Protein AF-A0A3B9HWX3-F1 (afdb_monomer_lite)

pLDDT: mean 77.75, std 14.24, range [39.31, 96.5]

Radius of gyration: 27.13 Å; chains: 1; bounding box: 55×102×53 Å

Structure (mmCIF, N/CA/C/O backbone):
data_AF-A0A3B9HWX3-F1
#
_entry.id   AF-A0A3B9HWX3-F1
#
loop_
_atom_site.group_PDB
_atom_site.id
_atom_site.type_symbol
_atom_site.label_atom_id
_atom_site.label_alt_id
_atom_site.label_comp_id
_atom_site.label_asym_id
_atom_site.label_entity_id
_atom_site.label_seq_id
_atom_site.pdbx_PDB_ins_code
_atom_site.Cartn_x
_atom_site.Cartn_y
_atom_site.Cartn_z
_atom_site.occupancy
_atom_site.B_iso_or_equiv
_atom_site.auth_seq_id
_atom_site.auth_comp_id
_atom_site.auth_asym_id
_atom_site.auth_atom_id
_atom_site.pdbx_PDB_model_num
ATOM 1 N N . MET A 1 1 ? -27.100 82.600 -22.794 1.00 39.31 1 MET A N 1
ATOM 2 C CA . MET A 1 1 ? -26.815 81.614 -21.729 1.00 39.31 1 MET A CA 1
ATOM 3 C C . MET A 1 1 ? -26.068 80.439 -22.344 1.00 39.31 1 MET A C 1
ATOM 5 O O . MET A 1 1 ? -26.711 79.554 -22.872 1.00 39.31 1 MET A O 1
ATOM 9 N N . ASN A 1 2 ? -24.733 80.447 -22.318 1.00 40.66 2 ASN A N 1
ATOM 10 C CA . ASN A 1 2 ? -23.917 79.296 -22.721 1.00 40.66 2 ASN A CA 1
ATOM 11 C C . ASN A 1 2 ? -22.980 78.959 -21.559 1.00 40.66 2 ASN A C 1
ATOM 13 O O . ASN A 1 2 ? -21.895 79.524 -21.438 1.00 40.66 2 ASN A O 1
ATOM 17 N N . GLN A 1 3 ? -23.426 78.079 -20.660 1.00 45.66 3 GLN A N 1
ATOM 18 C CA . GLN A 1 3 ? -22.545 77.482 -19.661 1.00 45.66 3 GLN A CA 1
ATOM 19 C C . GLN A 1 3 ? -21.708 76.405 -20.353 1.00 45.66 3 GLN A C 1
ATOM 21 O O . GLN A 1 3 ? -22.098 75.243 -20.421 1.00 45.66 3 GLN A O 1
ATOM 26 N N . ASN A 1 4 ? -20.539 76.792 -20.861 1.00 50.50 4 ASN A N 1
ATOM 27 C CA . ASN A 1 4 ? -19.488 75.837 -21.190 1.00 50.50 4 ASN A CA 1
ATOM 28 C C . ASN A 1 4 ? -18.999 75.204 -19.880 1.00 50.50 4 ASN A C 1
ATOM 30 O O . ASN A 1 4 ? -18.075 75.712 -19.243 1.00 50.50 4 ASN A O 1
ATOM 34 N N . ARG A 1 5 ? -19.636 74.105 -19.455 1.00 54.84 5 ARG A N 1
ATOM 35 C CA . ARG A 1 5 ? -19.115 73.225 -18.403 1.00 54.84 5 ARG A CA 1
ATOM 36 C C . ARG A 1 5 ? -17.839 72.576 -18.930 1.00 54.84 5 ARG A C 1
ATOM 38 O O . ARG A 1 5 ? -17.864 71.510 -19.534 1.00 54.84 5 ARG A O 1
ATOM 45 N N . ARG A 1 6 ? -16.712 73.258 -18.741 1.00 60.75 6 ARG A N 1
ATOM 46 C CA . ARG A 1 6 ? -15.391 72.668 -18.938 1.00 60.75 6 ARG A CA 1
ATOM 47 C C . ARG A 1 6 ? -15.191 71.654 -17.818 1.00 60.75 6 ARG A C 1
ATOM 49 O O . ARG A 1 6 ? -15.061 72.038 -16.658 1.00 60.75 6 ARG A O 1
ATOM 56 N N . PHE A 1 7 ? -15.223 70.370 -18.158 1.00 58.84 7 PHE A N 1
ATOM 57 C CA . PHE A 1 7 ? -14.801 69.314 -17.246 1.00 58.84 7 PHE A CA 1
ATOM 58 C C . PHE A 1 7 ? -13.360 69.601 -16.819 1.00 58.84 7 PHE A C 1
ATOM 60 O O . PHE A 1 7 ? -12.501 69.870 -17.660 1.00 58.84 7 PHE A O 1
ATOM 67 N N . SER A 1 8 ? -13.099 69.606 -15.511 1.00 71.69 8 SER A N 1
ATOM 68 C CA . SER A 1 8 ? -11.733 69.767 -15.018 1.00 71.69 8 SER A CA 1
ATOM 69 C C . SER A 1 8 ? -10.909 68.565 -15.482 1.00 71.69 8 SER A C 1
ATOM 71 O O . SER A 1 8 ? -11.419 67.441 -15.512 1.00 71.69 8 SER A O 1
ATOM 73 N N . ALA A 1 9 ? -9.637 68.776 -15.824 1.00 69.00 9 ALA A N 1
ATOM 74 C CA . ALA A 1 9 ? -8.737 67.694 -16.232 1.00 69.00 9 ALA A CA 1
ATOM 75 C C . ALA A 1 9 ? -8.722 66.536 -15.212 1.00 69.00 9 ALA A C 1
ATOM 77 O O . ALA A 1 9 ? -8.637 65.372 -15.591 1.00 69.00 9 ALA A O 1
ATOM 78 N N . LEU A 1 10 ? -8.922 66.858 -13.928 1.00 72.94 10 LEU A N 1
ATOM 79 C CA . LEU A 1 10 ? -9.056 65.897 -12.837 1.00 72.94 10 LEU A CA 1
ATOM 80 C C . LEU A 1 10 ? -10.292 64.989 -12.980 1.00 72.94 10 LEU A C 1
ATOM 82 O O . LEU A 1 10 ? -10.197 63.789 -12.758 1.00 72.94 10 LEU A O 1
ATOM 86 N N . SER A 1 11 ? -11.445 65.542 -13.374 1.00 71.69 11 SER A N 1
ATOM 87 C CA . SER A 1 11 ? -12.688 64.773 -13.566 1.00 71.69 11 SER A CA 1
ATOM 88 C C . SER A 1 11 ? -12.628 63.843 -14.780 1.00 71.69 11 SER A C 1
ATOM 90 O O . SER A 1 11 ? -13.143 62.725 -14.734 1.00 71.69 11 SER A O 1
ATOM 92 N N . VAL A 1 12 ? -11.937 64.271 -15.840 1.00 73.69 12 VAL A N 1
ATOM 93 C CA . VAL A 1 12 ? -11.676 63.439 -17.020 1.00 73.69 12 VAL A CA 1
ATOM 94 C C . VAL A 1 12 ? -10.724 62.305 -16.646 1.00 73.69 12 VAL A C 1
ATOM 96 O O . VAL A 1 12 ? -11.028 61.148 -16.916 1.00 73.69 12 VAL A O 1
ATOM 99 N N . PHE A 1 13 ? -9.630 62.608 -15.941 1.00 76.00 13 PHE A N 1
ATOM 100 C CA . PHE A 1 13 ? -8.680 61.597 -15.475 1.00 76.00 13 PHE A CA 1
ATOM 101 C C . PHE A 1 13 ? -9.331 60.582 -14.523 1.00 76.00 13 PHE A C 1
ATOM 103 O O . PHE A 1 13 ? -9.177 59.380 -14.709 1.00 76.00 13 PHE A O 1
ATOM 110 N N . ALA A 1 14 ? -10.130 61.045 -13.557 1.00 73.62 14 ALA A N 1
ATOM 111 C CA . ALA A 1 14 ? -10.849 60.173 -12.630 1.00 73.62 14 ALA A CA 1
ATOM 112 C C . ALA A 1 14 ? -11.843 59.246 -13.348 1.00 73.62 14 ALA A C 1
ATOM 114 O O . ALA A 1 14 ? -11.923 58.067 -13.015 1.00 73.62 14 ALA A O 1
ATOM 115 N N . SER A 1 15 ? -12.554 59.749 -14.364 1.00 75.94 15 SER A N 1
ATOM 116 C CA . SER A 1 15 ? -13.485 58.940 -15.165 1.00 75.94 15 SER A CA 1
ATOM 117 C C . SER A 1 15 ? -12.754 57.876 -15.988 1.00 75.94 15 SER A C 1
ATOM 119 O O . SER A 1 15 ? -13.208 56.738 -16.063 1.00 75.94 15 SER A O 1
ATOM 121 N N . TRP A 1 16 ? -11.591 58.218 -16.552 1.00 76.62 16 TRP A N 1
ATOM 122 C CA . TRP A 1 16 ? -10.730 57.270 -17.264 1.00 76.62 16 TRP A CA 1
ATOM 123 C C . TRP A 1 16 ? -10.178 56.178 -16.348 1.00 76.62 16 TRP A C 1
ATOM 125 O O . TRP A 1 16 ? -10.214 55.005 -16.711 1.00 76.62 16 TRP A O 1
ATOM 135 N N . VAL A 1 17 ? -9.725 56.538 -15.145 1.00 75.25 17 VAL A N 1
ATOM 136 C CA . VAL A 1 17 ? -9.266 55.562 -14.147 1.00 75.25 17 VAL A CA 1
ATOM 137 C C . VAL A 1 17 ? -10.415 54.639 -13.737 1.00 75.25 17 VAL A C 1
ATOM 139 O O . VAL A 1 17 ? -10.244 53.424 -13.754 1.00 75.25 17 VAL A O 1
ATOM 142 N N . PHE A 1 18 ? -11.604 55.181 -13.453 1.00 77.00 18 PHE A N 1
ATOM 143 C CA . PHE A 1 18 ? -12.772 54.373 -13.084 1.00 77.00 18 PHE A CA 1
ATOM 144 C C . PHE A 1 18 ? -13.209 53.402 -14.186 1.00 77.00 18 PHE A C 1
ATOM 146 O O . PHE A 1 18 ? -13.571 52.266 -13.888 1.00 77.00 18 PHE A O 1
ATOM 153 N N . LEU A 1 19 ? -13.138 53.820 -15.451 1.00 77.88 19 LEU A N 1
ATOM 154 C CA . LEU A 1 19 ? -13.436 52.961 -16.599 1.00 77.88 19 LEU A CA 1
ATOM 155 C C . LEU A 1 19 ? -12.365 51.891 -16.841 1.00 77.88 19 LEU A C 1
ATOM 157 O O . LEU A 1 19 ? -12.681 50.839 -17.390 1.00 77.88 19 LEU A O 1
ATOM 161 N N . ALA A 1 20 ? -11.119 52.125 -16.423 1.00 73.88 20 ALA A N 1
ATOM 162 C CA . ALA A 1 20 ? -10.027 51.170 -16.586 1.00 73.88 20 ALA A CA 1
ATOM 163 C C . ALA A 1 20 ? -9.999 50.081 -15.495 1.00 73.88 20 ALA A C 1
ATOM 165 O O . ALA A 1 20 ? -9.495 48.988 -15.748 1.00 73.88 20 ALA A O 1
ATOM 166 N N . ILE A 1 21 ? -10.560 50.331 -14.303 1.00 73.69 21 ILE A N 1
ATOM 167 C CA . ILE A 1 21 ? -10.574 49.366 -13.183 1.00 73.69 21 ILE A CA 1
ATOM 168 C C . ILE A 1 21 ? -11.177 47.998 -13.576 1.00 73.69 21 ILE A C 1
ATOM 170 O O . ILE A 1 21 ? -10.524 46.988 -13.313 1.00 73.69 21 ILE A O 1
ATOM 174 N N . PRO A 1 22 ? -12.349 47.906 -14.242 1.00 73.19 22 PRO A N 1
ATOM 175 C CA . PRO A 1 22 ? -12.901 46.620 -14.678 1.00 73.19 22 PRO A CA 1
ATOM 176 C C . PRO A 1 22 ? -11.979 45.865 -15.643 1.00 73.19 22 PRO A C 1
ATOM 178 O O . PRO A 1 22 ? -11.857 44.647 -15.547 1.00 73.19 22 PRO A O 1
ATOM 181 N N . PHE A 1 23 ? -11.286 46.579 -16.537 1.00 71.81 23 PHE A N 1
ATOM 182 C CA . PHE A 1 23 ? -10.328 45.975 -17.467 1.00 71.81 23 PHE A CA 1
ATOM 183 C C . PHE A 1 23 ? -9.106 45.413 -16.739 1.00 71.81 23 PHE A C 1
ATOM 185 O O . PHE A 1 23 ? -8.682 44.298 -17.035 1.00 71.81 23 PHE A O 1
ATOM 192 N N . PHE A 1 24 ? -8.570 46.138 -15.752 1.00 69.75 24 PHE A N 1
ATOM 193 C CA . PHE A 1 24 ? -7.479 45.626 -14.923 1.00 69.75 24 PHE A CA 1
ATOM 194 C C . PHE A 1 24 ? -7.903 44.395 -14.116 1.00 69.75 24 PHE A C 1
ATOM 196 O O . PHE A 1 24 ? -7.141 43.435 -14.051 1.00 69.75 24 PHE A O 1
ATOM 203 N N . LEU A 1 25 ? -9.120 44.372 -13.563 1.00 70.75 25 LEU A N 1
ATOM 204 C CA . LEU A 1 25 ? -9.630 43.214 -12.819 1.00 70.75 25 LEU A CA 1
ATOM 205 C C . LEU A 1 25 ? -9.770 41.964 -13.701 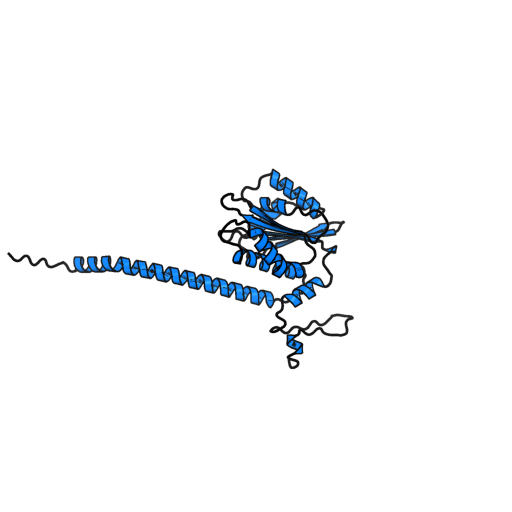1.00 70.75 25 LEU A C 1
ATOM 207 O O . LEU A 1 25 ? -9.359 40.886 -13.281 1.00 70.75 25 LEU A O 1
ATOM 211 N N . VAL A 1 26 ? -10.274 42.100 -14.932 1.00 71.56 26 VAL A N 1
ATOM 212 C CA . VAL A 1 26 ? -10.364 40.979 -15.888 1.00 71.56 26 VAL A CA 1
ATOM 213 C C . VAL A 1 26 ? -8.978 40.475 -16.294 1.00 71.56 26 VAL A C 1
ATOM 215 O O . VAL A 1 26 ? -8.766 39.269 -16.385 1.00 71.56 26 VAL A O 1
ATOM 218 N N . LEU A 1 27 ? -8.014 41.379 -16.500 1.00 67.69 27 LEU A N 1
ATOM 219 C CA . LEU A 1 27 ? -6.633 40.999 -16.811 1.00 67.69 27 LEU A CA 1
ATOM 220 C C . LEU A 1 27 ? -5.962 40.250 -15.650 1.00 67.69 27 LEU A C 1
ATOM 222 O O . LEU A 1 27 ? -5.260 39.274 -15.905 1.00 67.69 27 LEU A O 1
ATOM 226 N N . PHE A 1 28 ? -6.212 40.662 -14.402 1.00 64.12 28 PHE A N 1
ATOM 227 C CA . PHE A 1 28 ? -5.743 39.951 -13.208 1.00 64.12 28 PHE A CA 1
ATOM 228 C C . PHE A 1 28 ? -6.383 38.565 -13.063 1.00 64.12 28 PHE A C 1
ATOM 230 O O . PHE A 1 28 ? -5.702 37.602 -12.713 1.00 64.12 28 PHE A O 1
ATOM 237 N N . ASP A 1 29 ? -7.679 38.437 -13.351 1.00 65.44 29 ASP A N 1
ATOM 238 C CA . ASP A 1 29 ? -8.370 37.149 -13.276 1.00 65.44 29 ASP A CA 1
ATOM 239 C C . ASP A 1 29 ? -7.838 36.177 -14.344 1.00 65.44 29 ASP A C 1
ATOM 241 O O . ASP A 1 29 ? -7.476 35.040 -14.037 1.00 65.44 29 ASP A O 1
ATOM 245 N N . TRP A 1 30 ? -7.643 36.658 -15.576 1.00 63.94 30 TRP A N 1
ATOM 246 C CA . TRP A 1 30 ? -7.023 35.890 -16.660 1.00 63.94 30 TRP A CA 1
ATOM 247 C C . TRP A 1 30 ? -5.573 35.500 -16.384 1.00 63.94 30 TRP A C 1
ATOM 249 O O . TRP A 1 30 ? -5.197 34.356 -16.651 1.00 63.94 30 TRP A O 1
ATOM 259 N N . SER A 1 31 ? -4.752 36.407 -15.846 1.00 63.88 31 SER A N 1
ATOM 260 C CA . SER A 1 31 ? -3.376 36.065 -15.477 1.00 63.88 31 SER A CA 1
ATOM 261 C C . SER A 1 31 ? -3.362 35.006 -14.379 1.00 63.88 31 SER A C 1
ATOM 263 O O . SER A 1 31 ? -2.638 34.024 -14.504 1.00 63.88 31 SER A O 1
ATOM 265 N N . SER A 1 32 ? -4.229 35.136 -13.369 1.00 60.59 32 SER A N 1
ATOM 266 C CA . SER A 1 32 ? -4.326 34.166 -12.275 1.00 60.59 32 SER A CA 1
ATOM 267 C C . SER A 1 32 ? -4.828 32.796 -12.743 1.00 60.59 32 SER A C 1
ATOM 269 O O . SER A 1 32 ? -4.320 31.761 -12.310 1.00 60.59 32 SER A O 1
ATOM 271 N N . SER A 1 33 ? -5.790 32.760 -13.670 1.00 60.31 33 SER A N 1
ATOM 272 C CA . SER A 1 33 ? -6.304 31.509 -14.227 1.00 60.31 33 SER A CA 1
ATOM 273 C C . SER A 1 33 ? -5.246 30.802 -15.069 1.00 60.31 33 SER A C 1
ATOM 275 O O . SER A 1 33 ? -5.096 29.585 -14.977 1.00 60.31 33 SER A O 1
ATOM 277 N N . ARG A 1 34 ? -4.481 31.561 -15.859 1.00 58.22 34 ARG A N 1
ATOM 278 C CA . ARG A 1 34 ? -3.396 31.027 -16.682 1.00 58.22 34 ARG A CA 1
ATOM 279 C C . ARG A 1 34 ? -2.216 30.559 -15.829 1.00 58.22 34 ARG A C 1
ATOM 281 O O . ARG A 1 34 ? -1.642 29.515 -16.116 1.00 58.22 34 ARG A O 1
ATOM 288 N N . GLU A 1 35 ? -1.899 31.266 -14.746 1.00 62.03 35 GLU A N 1
ATOM 289 C CA . GLU A 1 35 ? -0.921 30.815 -13.749 1.00 62.03 35 GLU A CA 1
ATOM 290 C C . GLU A 1 35 ? -1.346 29.499 -13.088 1.00 62.03 35 GLU A C 1
ATOM 292 O O . GLU A 1 35 ? -0.515 28.608 -12.935 1.00 62.03 35 GLU A O 1
ATOM 297 N N . ARG A 1 36 ? -2.634 29.319 -12.759 1.00 62.25 36 ARG A N 1
ATOM 298 C CA . ARG A 1 36 ? -3.143 28.044 -12.218 1.00 62.25 36 ARG A CA 1
ATOM 299 C C . ARG A 1 36 ? -3.060 26.898 -13.224 1.00 62.25 36 ARG A C 1
ATOM 301 O O . ARG A 1 36 ? -2.758 25.777 -12.826 1.00 62.25 36 ARG A O 1
ATOM 308 N N . GLU A 1 37 ? -3.337 27.145 -14.502 1.00 63.66 37 GLU A N 1
ATOM 309 C CA . GLU A 1 37 ? -3.189 26.123 -15.547 1.00 63.66 37 GLU A CA 1
ATOM 310 C C . GLU A 1 37 ? -1.725 25.734 -15.760 1.00 63.66 37 GLU A C 1
ATOM 312 O O . GLU A 1 37 ? -1.412 24.546 -15.808 1.00 63.66 37 GLU A O 1
ATOM 317 N N . VAL A 1 38 ? -0.820 26.714 -15.815 1.00 59.25 38 VAL A N 1
ATOM 318 C CA . VAL A 1 38 ? 0.623 26.460 -15.914 1.00 59.25 38 VAL A CA 1
ATOM 319 C C . VAL A 1 38 ? 1.125 25.716 -14.677 1.00 59.25 38 VAL A C 1
ATOM 321 O O . VAL A 1 38 ? 1.854 24.744 -14.826 1.00 59.25 38 VAL A O 1
ATOM 324 N N . ALA A 1 39 ? 0.693 26.098 -13.473 1.00 58.94 39 ALA A N 1
ATOM 325 C CA . ALA A 1 39 ? 1.052 25.396 -12.243 1.00 58.94 39 ALA A CA 1
ATOM 326 C C . ALA A 1 39 ? 0.590 23.931 -12.257 1.00 58.94 39 ALA A C 1
ATOM 328 O O . ALA A 1 39 ? 1.372 23.053 -11.907 1.00 58.94 39 ALA A O 1
ATOM 329 N N . LYS A 1 40 ? -0.632 23.649 -12.733 1.00 64.75 40 LYS A N 1
ATOM 330 C CA . LYS A 1 40 ? -1.125 22.271 -12.903 1.00 64.75 40 LYS A CA 1
ATOM 331 C C . LYS A 1 40 ? -0.306 21.477 -13.916 1.00 64.75 40 LYS A C 1
ATOM 333 O O . LYS A 1 40 ? -0.011 20.313 -13.673 1.00 64.75 40 LYS A O 1
ATOM 338 N N . LEU A 1 41 ? 0.046 22.079 -15.053 1.00 58.09 41 LEU A N 1
ATOM 339 C CA . LEU A 1 41 ? 0.868 21.416 -16.071 1.00 58.09 41 LEU A CA 1
ATOM 340 C C . LEU A 1 41 ? 2.274 21.118 -15.543 1.00 58.09 41 LEU A C 1
ATOM 342 O O . LEU A 1 41 ? 2.760 20.008 -15.718 1.00 58.09 41 LEU A O 1
ATOM 346 N N . VAL A 1 42 ? 2.884 22.070 -14.833 1.00 58.94 42 VAL A N 1
ATOM 347 C CA . VAL A 1 42 ? 4.184 21.883 -14.175 1.00 58.94 42 VAL A CA 1
ATOM 348 C C . VAL A 1 42 ? 4.106 20.804 -13.096 1.00 58.94 42 VAL A C 1
ATOM 350 O O . VAL A 1 42 ? 5.013 19.989 -13.008 1.00 58.94 42 VAL A O 1
ATOM 353 N N . GLU A 1 43 ? 3.030 20.745 -12.310 1.00 62.03 43 GLU A N 1
ATOM 354 C CA . GLU A 1 43 ? 2.823 19.692 -11.307 1.00 62.03 43 GLU A CA 1
ATOM 355 C C . GLU A 1 43 ? 2.698 18.306 -11.957 1.00 62.03 43 GLU A C 1
ATOM 357 O O . GLU A 1 43 ? 3.319 17.352 -11.493 1.00 62.03 43 GLU A O 1
ATOM 362 N N . ILE A 1 44 ? 1.968 18.195 -13.073 1.00 61.09 44 ILE A N 1
ATOM 363 C CA . ILE A 1 44 ? 1.865 16.953 -13.854 1.00 61.09 44 ILE A CA 1
ATOM 364 C C . ILE A 1 44 ? 3.231 16.553 -14.424 1.00 61.09 44 ILE A C 1
ATOM 366 O O . ILE A 1 44 ? 3.617 15.387 -14.325 1.00 61.09 44 ILE A O 1
ATOM 370 N N . ASP A 1 45 ? 3.973 17.496 -15.002 1.00 48.19 45 ASP A N 1
ATOM 371 C CA . ASP A 1 4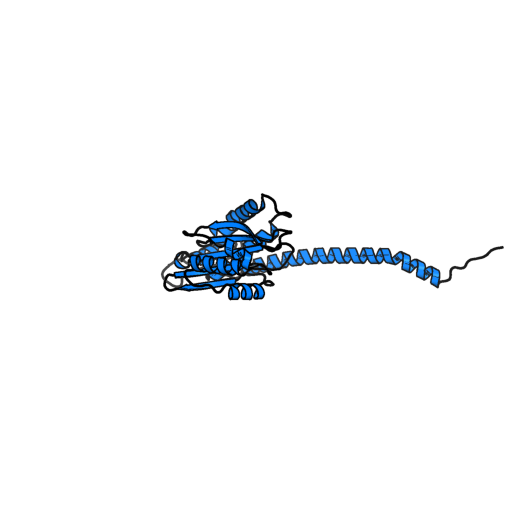5 ? 5.291 17.239 -15.584 1.00 48.19 45 ASP A CA 1
ATOM 372 C C . ASP A 1 45 ? 6.331 16.874 -14.522 1.00 48.19 45 ASP A C 1
ATOM 374 O O . ASP A 1 45 ? 7.104 15.938 -14.727 1.00 48.19 45 ASP A O 1
ATOM 378 N N . ASP A 1 46 ? 6.316 17.527 -13.361 1.00 52.78 46 ASP A N 1
ATOM 379 C CA . ASP A 1 46 ? 7.185 17.196 -12.230 1.00 52.78 46 ASP A CA 1
ATOM 380 C C . ASP A 1 46 ? 6.823 15.824 -11.645 1.00 52.78 46 ASP A C 1
ATOM 382 O O . ASP A 1 46 ? 7.691 14.998 -11.362 1.00 52.78 46 ASP A O 1
ATOM 386 N N . GLN A 1 47 ? 5.532 15.495 -11.572 1.00 55.84 47 GLN A N 1
ATOM 387 C CA . GLN A 1 47 ? 5.072 14.173 -11.156 1.00 55.84 47 GLN A CA 1
ATOM 388 C C . GLN A 1 47 ? 5.458 13.085 -12.171 1.00 55.84 47 GLN A C 1
ATOM 390 O O . GLN A 1 47 ? 5.839 11.977 -11.774 1.00 55.84 47 GLN A O 1
ATOM 395 N N . ASN A 1 48 ? 5.436 13.391 -13.469 1.00 51.16 48 ASN A N 1
ATOM 396 C CA . ASN A 1 48 ? 5.922 12.513 -14.533 1.00 51.16 48 ASN A CA 1
ATOM 397 C C . ASN A 1 48 ? 7.445 12.337 -14.469 1.00 51.16 48 ASN A C 1
ATOM 399 O O . ASN A 1 48 ? 7.926 11.205 -14.541 1.00 51.16 48 ASN A O 1
ATOM 403 N N . ALA A 1 49 ? 8.202 13.417 -14.273 1.00 46.25 49 ALA A N 1
ATOM 404 C CA . ALA A 1 49 ? 9.655 13.401 -14.135 1.00 46.25 49 ALA A CA 1
ATOM 405 C C . ALA A 1 49 ? 10.094 12.645 -12.874 1.00 46.25 49 ALA A C 1
ATOM 407 O O . ALA A 1 49 ? 10.997 11.814 -12.934 1.00 46.25 49 ALA A O 1
ATOM 408 N N . LYS A 1 50 ? 9.401 12.838 -11.750 1.00 53.41 50 LYS A N 1
ATOM 409 C CA . LYS A 1 50 ? 9.605 12.074 -10.516 1.00 53.41 50 LYS A CA 1
ATOM 410 C C . LYS A 1 50 ? 9.300 10.594 -10.719 1.00 53.41 50 LYS A C 1
ATOM 412 O O . LYS A 1 50 ? 10.103 9.752 -10.338 1.00 53.41 50 LYS A O 1
ATOM 417 N N . THR A 1 51 ? 8.202 10.265 -11.401 1.00 53.94 51 THR A N 1
ATOM 418 C CA . THR A 1 51 ? 7.879 8.877 -11.779 1.00 53.94 51 THR A CA 1
ATOM 419 C C . THR A 1 51 ? 8.957 8.274 -12.685 1.00 53.94 51 THR A C 1
ATOM 421 O O . THR A 1 51 ? 9.285 7.096 -12.566 1.00 53.94 51 THR A O 1
ATOM 424 N N . LEU A 1 52 ? 9.531 9.067 -13.590 1.00 49.75 52 LEU A N 1
ATOM 425 C CA . LEU A 1 52 ? 10.618 8.653 -14.472 1.00 49.75 52 LEU A CA 1
ATOM 426 C C . LEU A 1 52 ? 11.926 8.429 -13.694 1.00 49.75 52 LEU A C 1
ATOM 428 O O . LEU A 1 52 ? 12.585 7.415 -13.906 1.00 49.75 52 LEU A O 1
ATOM 432 N N . LEU A 1 53 ? 12.264 9.308 -12.750 1.00 49.41 53 LEU A N 1
ATOM 433 C CA . LEU A 1 53 ? 13.423 9.166 -11.863 1.00 49.41 53 LEU A CA 1
ATOM 434 C C . LEU A 1 53 ? 13.284 7.968 -10.913 1.00 49.41 53 LEU A C 1
ATOM 436 O O . LEU A 1 53 ? 14.239 7.214 -10.738 1.00 49.41 53 LEU A O 1
ATOM 440 N N . GLU A 1 54 ? 12.093 7.731 -10.362 1.00 53.12 54 GLU A N 1
ATOM 441 C CA . GLU A 1 54 ? 11.767 6.525 -9.586 1.00 53.12 54 GLU A CA 1
ATOM 442 C C . GLU A 1 54 ? 11.931 5.248 -10.428 1.00 53.12 54 GLU A C 1
ATOM 444 O O . GLU A 1 54 ? 12.411 4.235 -9.928 1.00 53.12 54 GLU A O 1
ATOM 449 N N . ARG A 1 55 ? 11.599 5.291 -11.728 1.00 51.97 55 ARG A N 1
ATOM 450 C CA . ARG A 1 55 ? 11.853 4.180 -12.667 1.00 51.97 55 ARG A CA 1
ATOM 451 C C . ARG A 1 55 ? 13.336 4.006 -13.008 1.00 51.97 55 ARG A C 1
ATOM 453 O O . ARG A 1 55 ? 13.741 2.903 -13.367 1.00 51.97 55 ARG A O 1
ATOM 460 N N . MET A 1 56 ? 14.138 5.068 -12.917 1.00 43.94 56 MET A N 1
ATOM 461 C CA . MET A 1 56 ? 15.588 5.028 -13.144 1.00 43.94 56 MET A CA 1
ATOM 462 C C . MET A 1 56 ? 16.374 4.554 -11.912 1.00 43.94 56 MET A C 1
ATOM 464 O O . MET A 1 56 ? 17.499 4.075 -12.058 1.00 43.94 56 MET A O 1
ATOM 468 N N . GLN A 1 57 ? 15.807 4.647 -10.706 1.00 53.41 57 GLN A N 1
ATOM 469 C CA . GLN A 1 57 ? 16.406 4.099 -9.490 1.00 53.41 57 GLN A CA 1
ATOM 470 C C . GLN A 1 57 ? 16.204 2.579 -9.427 1.00 53.41 57 GLN A C 1
ATOM 472 O O . GLN A 1 57 ? 15.214 2.047 -8.927 1.00 53.41 57 GLN A O 1
ATOM 477 N N . VAL A 1 58 ? 17.185 1.856 -9.958 1.00 58.53 58 VAL A N 1
ATOM 478 C CA . VAL A 1 58 ? 17.199 0.394 -9.975 1.00 58.53 58 VAL A CA 1
ATOM 479 C C . VAL A 1 58 ? 17.710 -0.125 -8.626 1.00 58.53 58 VAL A C 1
ATOM 481 O O . VAL A 1 58 ? 18.886 0.019 -8.301 1.00 58.53 58 VAL A O 1
ATOM 484 N N . SER A 1 59 ? 16.831 -0.742 -7.833 1.00 62.22 59 SER A N 1
ATOM 485 C CA . SER A 1 59 ? 17.191 -1.381 -6.560 1.00 62.22 59 SER A CA 1
ATOM 486 C C . SER A 1 59 ? 16.624 -2.794 -6.467 1.00 62.22 59 SER A C 1
ATOM 488 O O . SER A 1 59 ? 15.435 -3.013 -6.684 1.00 62.22 59 SER A O 1
ATOM 490 N N . ASN A 1 60 ? 17.469 -3.750 -6.075 1.00 64.12 60 ASN A N 1
ATOM 491 C CA . ASN A 1 60 ? 17.063 -5.122 -5.752 1.00 64.12 60 ASN A CA 1
ATOM 492 C C . ASN A 1 60 ? 16.591 -5.274 -4.296 1.00 64.12 60 ASN A C 1
ATOM 494 O O . ASN A 1 60 ? 16.412 -6.393 -3.812 1.00 64.12 60 ASN A O 1
ATOM 498 N N . ASN A 1 61 ? 16.393 -4.166 -3.579 1.00 78.19 61 ASN A N 1
ATOM 499 C CA . ASN A 1 61 ? 15.763 -4.201 -2.271 1.00 78.19 61 ASN A CA 1
ATOM 500 C C . ASN A 1 61 ? 14.237 -4.354 -2.441 1.00 78.19 61 ASN A C 1
ATOM 502 O O . ASN A 1 61 ? 13.588 -3.509 -3.059 1.00 78.19 61 ASN A O 1
ATOM 506 N N . TRP A 1 62 ? 13.665 -5.424 -1.881 1.00 80.81 62 TRP A N 1
ATOM 507 C CA . TRP A 1 62 ? 12.230 -5.708 -1.975 1.00 80.81 62 TRP A CA 1
ATOM 508 C C . TRP A 1 62 ? 11.363 -4.613 -1.331 1.00 80.81 62 TRP A C 1
ATOM 510 O O . TRP A 1 62 ? 10.267 -4.334 -1.803 1.00 80.81 62 TRP A O 1
ATOM 520 N N . GLU A 1 63 ? 11.868 -3.981 -0.278 1.00 83.62 63 GLU A N 1
ATOM 521 C CA . GLU A 1 63 ? 11.192 -3.021 0.604 1.00 83.62 63 GLU A CA 1
ATOM 522 C C . GLU A 1 63 ? 10.940 -1.749 -0.183 1.00 83.62 63 GLU A C 1
ATOM 524 O O . GLU A 1 63 ? 9.822 -1.244 -0.266 1.00 83.62 63 GLU A O 1
ATOM 529 N N . TYR A 1 64 ? 11.998 -1.308 -0.859 1.00 83.06 64 TYR A N 1
ATOM 530 C CA . TYR A 1 64 ? 11.960 -0.214 -1.805 1.00 83.06 64 TYR A CA 1
ATOM 531 C C . TYR A 1 64 ? 10.982 -0.497 -2.953 1.00 83.06 64 TYR A C 1
ATOM 533 O O . TYR A 1 64 ? 10.149 0.350 -3.267 1.00 83.06 64 TYR A O 1
ATOM 541 N N . GLN A 1 65 ? 11.018 -1.703 -3.536 1.00 83.81 65 GLN A N 1
ATOM 542 C CA . GLN A 1 65 ? 10.094 -2.075 -4.615 1.00 83.81 65 GLN A CA 1
ATOM 543 C C . GLN A 1 65 ? 8.628 -2.045 -4.158 1.00 83.81 65 GLN A C 1
ATOM 545 O O . GLN A 1 65 ? 7.779 -1.498 -4.860 1.00 83.81 65 GLN A O 1
ATOM 550 N N . VAL A 1 66 ? 8.318 -2.559 -2.965 1.00 89.25 66 VAL A N 1
ATOM 551 C CA . VAL A 1 66 ? 6.961 -2.509 -2.397 1.00 89.25 66 VAL A CA 1
ATOM 552 C C . VAL A 1 66 ? 6.504 -1.066 -2.176 1.00 89.25 66 VAL A C 1
ATOM 554 O O . VAL A 1 66 ? 5.398 -0.716 -2.592 1.00 89.25 66 VAL A O 1
ATOM 557 N N . VAL A 1 67 ? 7.350 -0.218 -1.580 1.00 88.69 67 VAL A N 1
ATOM 558 C CA . VAL A 1 67 ? 7.043 1.205 -1.348 1.00 88.69 67 VAL A CA 1
ATOM 559 C C . VAL A 1 67 ? 6.749 1.922 -2.661 1.00 88.69 67 VAL A C 1
ATOM 561 O O . VAL A 1 67 ? 5.717 2.585 -2.771 1.00 88.69 67 VAL A O 1
ATOM 564 N N . LEU A 1 68 ? 7.585 1.736 -3.687 1.00 85.31 68 LEU A N 1
ATOM 565 C CA . LEU A 1 68 ? 7.362 2.331 -5.006 1.00 85.31 68 LEU A CA 1
ATOM 566 C C . LEU A 1 68 ? 6.011 1.923 -5.606 1.00 85.31 68 LEU A C 1
ATOM 568 O O . LEU A 1 68 ? 5.259 2.776 -6.085 1.00 85.31 68 LEU A O 1
ATOM 572 N N . ARG A 1 69 ? 5.679 0.625 -5.571 1.00 88.31 69 ARG A N 1
ATOM 573 C CA . ARG A 1 69 ? 4.423 0.105 -6.135 1.00 88.31 69 ARG A CA 1
ATOM 574 C C . ARG A 1 69 ? 3.202 0.628 -5.384 1.00 88.31 69 ARG A C 1
ATOM 576 O O . ARG A 1 69 ? 2.237 1.039 -6.026 1.00 88.31 69 ARG A O 1
ATOM 583 N N . LEU A 1 70 ? 3.251 0.673 -4.053 1.00 92.75 70 LEU A N 1
ATOM 584 C CA . LEU A 1 70 ? 2.155 1.187 -3.227 1.00 92.75 70 LEU A CA 1
ATOM 585 C C . LEU A 1 70 ? 1.980 2.704 -3.364 1.00 92.75 70 LEU A C 1
ATOM 587 O O . LEU A 1 70 ? 0.850 3.169 -3.484 1.00 92.75 70 LEU A O 1
ATOM 591 N N . ASN A 1 71 ? 3.069 3.472 -3.447 1.00 89.25 71 ASN A N 1
ATOM 592 C CA . ASN A 1 71 ? 3.005 4.916 -3.690 1.00 89.25 71 ASN A CA 1
ATOM 593 C C . ASN A 1 71 ? 2.480 5.229 -5.102 1.00 89.25 71 ASN A C 1
ATOM 595 O O . ASN A 1 71 ? 1.721 6.178 -5.295 1.00 89.25 71 ASN A O 1
ATOM 599 N N . SER A 1 72 ? 2.877 4.450 -6.115 1.00 86.94 72 SER A N 1
ATOM 600 C CA . SER A 1 72 ? 2.332 4.576 -7.475 1.00 86.94 72 SER A CA 1
ATOM 601 C C . SER A 1 72 ? 0.841 4.240 -7.511 1.00 86.94 72 SER A C 1
ATOM 603 O O . SER A 1 72 ? 0.062 4.978 -8.112 1.00 86.94 72 SER A O 1
ATOM 605 N N . PHE A 1 73 ? 0.432 3.177 -6.816 1.00 91.44 73 PHE A N 1
ATOM 606 C CA . PHE A 1 73 ? -0.974 2.821 -6.656 1.00 91.44 73 PHE A CA 1
ATOM 607 C C . PHE A 1 73 ? -1.767 3.936 -5.969 1.00 91.44 73 PHE A C 1
ATOM 609 O O . PHE A 1 73 ? -2.800 4.339 -6.491 1.00 91.44 73 PHE A O 1
ATOM 616 N N . HIS A 1 74 ? -1.262 4.495 -4.865 1.00 91.19 74 HIS A N 1
ATOM 617 C CA . HIS A 1 74 ? -1.900 5.610 -4.158 1.00 91.19 74 HIS A CA 1
ATOM 618 C C . HIS A 1 74 ? -2.113 6.830 -5.065 1.00 91.19 74 HIS A C 1
ATOM 620 O O . HIS A 1 74 ? -3.236 7.320 -5.178 1.00 91.19 74 HIS A O 1
ATOM 626 N N . ARG A 1 75 ? -1.075 7.258 -5.798 1.00 86.94 75 ARG A N 1
ATOM 627 C CA . ARG A 1 75 ? -1.181 8.355 -6.779 1.00 86.94 75 ARG A CA 1
ATOM 628 C C . ARG A 1 75 ? -2.253 8.082 -7.830 1.00 86.94 75 ARG A C 1
ATOM 630 O O . ARG A 1 75 ? -3.040 8.967 -8.153 1.00 86.94 75 ARG A O 1
ATOM 637 N N . ARG A 1 76 ? -2.306 6.847 -8.328 1.00 88.75 76 ARG A N 1
ATOM 638 C CA . ARG A 1 76 ? -3.273 6.428 -9.341 1.00 88.75 76 ARG A CA 1
ATOM 639 C C . ARG A 1 76 ? -4.708 6.405 -8.806 1.00 88.75 76 ARG A C 1
ATOM 641 O O . ARG A 1 76 ? -5.625 6.827 -9.505 1.00 88.75 76 ARG A O 1
ATOM 648 N N . LEU A 1 77 ? -4.906 5.987 -7.553 1.00 89.81 77 LEU A N 1
ATOM 649 C CA . LEU A 1 77 ? -6.197 6.121 -6.870 1.00 89.81 77 LEU A CA 1
ATOM 650 C C . LEU A 1 77 ? -6.619 7.589 -6.785 1.00 89.81 77 LEU A C 1
ATOM 652 O O . LEU A 1 77 ? -7.759 7.918 -7.098 1.00 89.81 77 LEU A O 1
ATOM 656 N N . HIS A 1 78 ? -5.704 8.479 -6.406 1.00 86.12 78 HIS A N 1
ATOM 657 C CA . HIS A 1 78 ? -6.011 9.902 -6.303 1.00 86.12 78 HIS A CA 1
ATOM 658 C C . HIS A 1 78 ? -6.427 10.514 -7.654 1.00 86.12 78 HIS A C 1
ATOM 660 O O . HIS A 1 78 ? -7.333 11.344 -7.690 1.00 86.12 78 HIS A O 1
ATOM 666 N N . SER A 1 79 ? -5.813 10.093 -8.766 1.00 85.12 79 SER A N 1
ATOM 667 C CA . SER A 1 79 ? -6.141 10.604 -10.104 1.00 85.12 79 SER A CA 1
ATOM 668 C C . SER A 1 79 ? -7.403 9.997 -10.728 1.00 85.12 79 SER A C 1
ATOM 670 O O . SER A 1 79 ? -8.098 10.686 -11.468 1.00 85.12 79 SER A O 1
ATOM 672 N N . GLU A 1 80 ? -7.690 8.714 -10.481 1.00 86.94 80 GLU A N 1
ATOM 673 C CA . GLU A 1 80 ? -8.747 7.970 -11.194 1.00 86.94 80 GLU A CA 1
ATOM 674 C C . GLU A 1 80 ? -10.055 7.824 -10.397 1.00 86.94 80 GLU A C 1
ATOM 676 O O . GLU A 1 80 ? -11.082 7.452 -10.969 1.00 86.94 80 GLU A O 1
ATOM 681 N N . LEU A 1 81 ? -10.065 8.113 -9.089 1.00 86.31 81 LEU A N 1
ATOM 682 C CA . LEU A 1 81 ? -11.284 7.990 -8.289 1.00 86.31 81 LEU A CA 1
ATOM 683 C C . LEU A 1 81 ? -12.312 9.096 -8.601 1.00 86.31 81 LEU A C 1
ATOM 685 O O . LEU A 1 81 ? -11.962 10.279 -8.698 1.00 86.31 81 LEU A O 1
ATOM 689 N N . PRO A 1 82 ? -13.608 8.749 -8.707 1.00 74.94 82 PRO A N 1
ATOM 690 C CA . PRO A 1 82 ? -14.648 9.693 -9.104 1.00 74.94 82 PRO A CA 1
ATOM 691 C C . PRO A 1 82 ? -14.888 10.813 -8.080 1.00 74.94 82 PRO A C 1
ATOM 693 O O . PRO A 1 82 ? -14.745 10.615 -6.878 1.00 74.94 82 PRO A O 1
ATOM 696 N N . ALA A 1 83 ? -15.317 11.976 -8.606 1.00 66.06 83 ALA A N 1
ATOM 697 C CA . ALA A 1 83 ? -16.037 13.102 -7.969 1.00 66.06 83 ALA A CA 1
ATOM 698 C C . ALA A 1 83 ? -16.584 12.866 -6.545 1.00 66.06 83 ALA A C 1
ATOM 700 O O . ALA A 1 83 ? -16.293 13.560 -5.567 1.00 66.06 83 ALA A O 1
ATOM 701 N N . THR A 1 84 ? -17.440 11.863 -6.516 1.00 61.59 84 THR A N 1
ATOM 702 C CA . THR A 1 84 ? -18.510 11.658 -5.563 1.00 61.59 84 THR A CA 1
ATOM 703 C C . THR A 1 84 ? -18.479 10.215 -5.087 1.00 61.59 84 THR A C 1
ATOM 705 O O . THR A 1 84 ? -18.149 9.307 -5.860 1.00 61.59 84 THR A O 1
ATOM 708 N N . ASP A 1 85 ? -18.860 10.019 -3.822 1.00 62.22 85 ASP A N 1
ATOM 709 C CA . ASP A 1 85 ? -19.049 8.708 -3.198 1.00 62.22 85 ASP A CA 1
ATOM 710 C C . ASP A 1 85 ? -20.150 7.945 -3.952 1.00 62.22 85 ASP A C 1
ATOM 712 O O . ASP A 1 85 ? -21.343 8.046 -3.674 1.00 62.22 85 ASP A O 1
ATOM 716 N N . SER A 1 86 ? -19.731 7.231 -4.990 1.00 62.47 86 SER A N 1
ATOM 717 C CA . SER A 1 86 ? -20.572 6.458 -5.898 1.00 62.47 86 SER A CA 1
ATOM 718 C C . SER A 1 86 ? -20.386 4.973 -5.610 1.00 62.47 86 SER A C 1
ATOM 720 O O . SER A 1 86 ? -19.318 4.539 -5.177 1.00 62.47 86 SER A O 1
ATOM 722 N N . ALA A 1 87 ? -21.411 4.167 -5.896 1.00 64.31 87 ALA A N 1
ATOM 723 C CA . ALA A 1 87 ? -21.337 2.709 -5.765 1.00 64.31 87 ALA A CA 1
ATOM 724 C C . ALA A 1 87 ? -20.164 2.089 -6.561 1.00 64.31 87 ALA A C 1
ATOM 726 O O . ALA A 1 87 ? -19.692 1.008 -6.224 1.00 64.31 87 ALA A O 1
ATOM 727 N N . SER A 1 88 ? -19.646 2.805 -7.565 1.00 77.94 88 SER A N 1
ATOM 728 C CA . SER A 1 88 ? -18.504 2.414 -8.393 1.00 77.94 88 SER A CA 1
ATOM 729 C C . SER A 1 88 ? -17.126 2.616 -7.750 1.00 77.94 88 SER A C 1
ATOM 731 O O . SER A 1 88 ? -16.143 2.164 -8.322 1.00 77.94 88 SER A O 1
ATOM 733 N N . VAL A 1 89 ? -16.996 3.270 -6.585 1.00 86.81 89 VAL A N 1
ATOM 734 C CA . VAL A 1 89 ? -15.674 3.531 -5.970 1.00 86.81 89 VAL A CA 1
ATOM 735 C C . VAL A 1 89 ? -14.911 2.233 -5.700 1.00 86.81 89 VAL A C 1
ATOM 737 O O . VAL A 1 89 ? -13.751 2.116 -6.085 1.00 86.81 89 VAL A O 1
ATOM 740 N N . SER A 1 90 ? -15.560 1.240 -5.086 1.00 88.88 90 SER A N 1
ATOM 741 C CA . SER A 1 90 ? -14.917 -0.044 -4.777 1.00 88.88 90 SER A CA 1
ATOM 742 C C . SER A 1 90 ? -14.502 -0.797 -6.047 1.00 88.88 90 SER A C 1
ATOM 744 O O . SER A 1 90 ? -13.391 -1.319 -6.121 1.00 88.88 90 SER A O 1
ATOM 746 N N . GLU A 1 91 ? -15.347 -0.768 -7.083 1.00 89.62 91 GLU A N 1
ATOM 747 C CA . GLU A 1 91 ? -15.071 -1.386 -8.385 1.00 89.62 91 GLU A CA 1
ATOM 748 C C . GLU A 1 91 ? -13.893 -0.709 -9.101 1.00 89.62 91 GLU A C 1
ATOM 750 O O . GLU A 1 91 ? -13.018 -1.387 -9.641 1.00 89.62 91 GLU A O 1
ATOM 755 N N . THR A 1 92 ? -13.805 0.623 -9.052 1.00 91.44 92 THR A N 1
ATOM 756 C CA . THR A 1 92 ? -12.658 1.366 -9.588 1.00 91.44 92 THR A CA 1
ATOM 757 C C . THR A 1 92 ? -11.371 0.998 -8.852 1.00 91.44 92 THR A C 1
ATOM 759 O O . THR A 1 92 ? -10.370 0.701 -9.504 1.00 91.44 92 THR A O 1
ATOM 762 N N . ILE A 1 93 ? -11.381 0.948 -7.512 1.00 93.12 93 ILE A N 1
ATOM 763 C CA . ILE A 1 93 ? -10.201 0.537 -6.729 1.00 93.12 93 ILE A CA 1
ATOM 764 C C . ILE A 1 93 ? -9.800 -0.895 -7.084 1.00 93.12 93 ILE A C 1
ATOM 766 O O . ILE A 1 93 ? -8.617 -1.163 -7.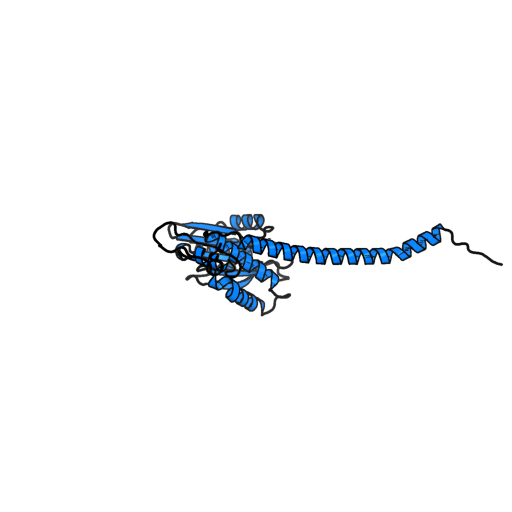295 1.00 93.12 93 ILE A O 1
ATOM 770 N N . GLU A 1 94 ? -10.767 -1.809 -7.189 1.00 93.94 94 GLU A N 1
ATOM 771 C CA . GLU A 1 94 ? -10.508 -3.195 -7.567 1.00 93.94 94 GLU A CA 1
ATOM 772 C C . GLU A 1 94 ? -9.891 -3.294 -8.967 1.00 93.94 94 GLU A C 1
ATOM 774 O O . GLU A 1 94 ? -8.914 -4.023 -9.166 1.00 93.94 94 GLU A O 1
ATOM 779 N N . ASN A 1 95 ? -10.416 -2.540 -9.931 1.00 92.44 95 ASN A N 1
ATOM 780 C CA . ASN A 1 95 ? -9.877 -2.495 -11.283 1.00 92.44 95 ASN A CA 1
ATOM 781 C C . ASN A 1 95 ? -8.443 -1.964 -11.290 1.00 92.44 95 ASN A C 1
ATOM 783 O O . ASN A 1 95 ? -7.572 -2.598 -11.891 1.00 92.44 95 ASN A O 1
ATOM 787 N N . ILE A 1 96 ? -8.162 -0.868 -10.585 1.00 92.56 96 ILE A N 1
ATOM 788 C CA . ILE A 1 96 ? -6.800 -0.335 -10.468 1.00 92.56 96 ILE A CA 1
ATOM 789 C C . ILE A 1 96 ? -5.894 -1.386 -9.818 1.00 92.56 96 ILE A C 1
ATOM 791 O O . ILE A 1 96 ? -4.855 -1.719 -10.383 1.00 92.56 96 ILE A O 1
ATOM 795 N N . TYR A 1 97 ? -6.317 -1.997 -8.707 1.00 94.31 97 TYR A N 1
ATOM 796 C CA . TYR A 1 97 ? -5.562 -3.039 -8.009 1.00 94.31 97 TYR A CA 1
ATOM 797 C C . TYR A 1 97 ? -5.203 -4.205 -8.938 1.00 94.31 97 TYR A C 1
ATOM 799 O O . TYR A 1 97 ? -4.032 -4.576 -9.044 1.00 94.31 97 TYR A O 1
ATOM 807 N N . ARG A 1 98 ? -6.187 -4.770 -9.648 1.00 92.44 98 ARG A N 1
ATOM 808 C CA . ARG A 1 98 ? -5.986 -5.924 -10.540 1.00 92.44 98 ARG A CA 1
ATOM 809 C C . ARG A 1 98 ? -5.009 -5.615 -11.675 1.00 92.44 98 ARG A C 1
ATOM 811 O O . ARG A 1 98 ? -4.204 -6.478 -12.021 1.00 92.44 98 ARG A O 1
ATOM 818 N N . HIS A 1 99 ? -5.068 -4.407 -12.235 1.00 86.00 99 HIS A N 1
ATOM 819 C CA . HIS A 1 99 ? -4.250 -4.023 -13.387 1.00 86.00 99 HIS A CA 1
ATOM 820 C C . HIS A 1 99 ? -2.869 -3.480 -13.007 1.00 86.00 99 HIS A C 1
ATOM 822 O O . HIS A 1 99 ? -1.935 -3.641 -13.787 1.00 86.00 99 HIS A O 1
ATOM 828 N N . SER A 1 100 ? -2.723 -2.830 -11.848 1.00 81.44 100 SER A N 1
ATOM 829 C CA . SER A 1 100 ? -1.495 -2.110 -11.490 1.00 81.44 100 SER A CA 1
ATOM 830 C C . SER A 1 100 ? -0.684 -2.740 -10.368 1.00 81.44 100 SER A C 1
ATOM 832 O O . SER A 1 100 ? 0.504 -2.448 -10.278 1.00 81.44 100 SER A O 1
ATOM 834 N N . LEU A 1 101 ? -1.311 -3.524 -9.483 1.00 87.25 101 LEU A N 1
ATOM 835 C CA . LEU A 1 101 ? -0.709 -3.872 -8.194 1.00 87.25 101 LEU A CA 1
ATOM 836 C C . LEU A 1 101 ? -0.703 -5.375 -7.895 1.00 87.25 101 LEU A C 1
ATOM 838 O O . LEU A 1 101 ? 0.280 -5.886 -7.360 1.00 87.25 101 LEU A O 1
ATOM 842 N N . ALA A 1 102 ? -1.767 -6.095 -8.262 1.00 86.44 102 ALA A N 1
ATOM 843 C CA . ALA A 1 102 ? -2.009 -7.480 -7.851 1.00 86.44 102 ALA A CA 1
ATOM 844 C C . ALA A 1 102 ? -0.874 -8.448 -8.214 1.00 86.44 102 ALA A C 1
ATOM 846 O O . ALA A 1 102 ? -0.575 -9.359 -7.448 1.00 86.44 102 ALA A O 1
ATOM 847 N N . LYS A 1 103 ? -0.243 -8.255 -9.378 1.00 82.50 103 LYS A N 1
ATOM 848 C CA . LYS A 1 103 ? 0.858 -9.109 -9.856 1.00 82.50 103 LYS A CA 1
ATOM 849 C C . LYS A 1 103 ? 2.228 -8.688 -9.321 1.00 82.50 103 LYS A C 1
ATOM 851 O O . LYS A 1 103 ? 3.133 -9.510 -9.279 1.00 82.50 103 LYS A O 1
ATOM 856 N N . SER A 1 104 ? 2.362 -7.430 -8.904 1.00 82.06 104 SER A N 1
ATOM 857 C CA . SER A 1 104 ? 3.642 -6.807 -8.553 1.00 82.06 104 SER A CA 1
ATOM 858 C C . SER A 1 104 ? 3.911 -6.735 -7.048 1.00 82.06 104 SER A C 1
ATOM 860 O O . SER A 1 104 ? 4.960 -6.239 -6.640 1.00 82.06 104 SER A O 1
ATOM 862 N N . LEU A 1 105 ? 2.966 -7.160 -6.205 1.00 90.38 105 LEU A N 1
ATOM 863 C CA . LEU A 1 105 ? 3.155 -7.248 -4.756 1.00 90.38 105 LEU A CA 1
ATOM 864 C C . LEU A 1 105 ? 3.399 -8.698 -4.320 1.00 90.38 105 LEU A C 1
ATOM 866 O O . LEU A 1 105 ? 2.804 -9.614 -4.890 1.00 90.38 105 LEU A O 1
ATOM 870 N N . PRO A 1 106 ? 4.219 -8.923 -3.277 1.00 91.56 106 PRO A N 1
ATOM 871 C CA . PRO A 1 106 ? 4.289 -10.226 -2.632 1.00 91.56 106 PRO A CA 1
ATOM 872 C C . PRO A 1 106 ? 2.962 -10.512 -1.905 1.00 91.56 106 PRO A C 1
ATOM 874 O O . PRO A 1 106 ? 2.133 -9.604 -1.782 1.00 91.56 106 PRO A O 1
ATOM 877 N N . PRO A 1 107 ? 2.731 -11.740 -1.406 1.00 94.25 107 PRO A N 1
ATOM 878 C CA . PRO A 1 107 ? 1.534 -12.051 -0.630 1.00 94.25 107 PRO A CA 1
ATOM 879 C C . PRO A 1 107 ? 1.296 -11.031 0.496 1.00 94.25 107 PRO A C 1
ATOM 881 O O . PRO A 1 107 ? 2.183 -10.771 1.312 1.00 94.25 107 PRO A O 1
ATOM 884 N N . HIS A 1 108 ? 0.098 -10.446 0.521 1.00 95.19 108 HIS A N 1
ATOM 885 C CA . HIS A 1 108 ? -0.274 -9.344 1.408 1.00 95.19 108 HIS A CA 1
ATOM 886 C C . HIS A 1 108 ? -1.733 -9.381 1.875 1.00 95.19 108 HIS A C 1
ATOM 888 O O . HIS A 1 108 ? -2.606 -9.950 1.213 1.00 95.19 108 HIS A O 1
ATOM 894 N N . HIS A 1 109 ? -1.999 -8.684 2.977 1.00 96.12 109 HIS A N 1
ATOM 895 C CA . HIS A 1 109 ? -3.294 -8.059 3.248 1.00 96.12 109 HIS A CA 1
ATOM 896 C C . HIS A 1 109 ? -3.195 -6.586 2.845 1.00 96.12 109 HIS A C 1
ATOM 898 O O . HIS A 1 109 ? -2.180 -5.955 3.130 1.00 96.12 109 HIS A O 1
ATOM 904 N N . LEU A 1 110 ? -4.206 -6.039 2.174 1.00 96.50 110 LEU A N 1
ATOM 905 C CA . LEU A 1 110 ? -4.259 -4.637 1.763 1.00 96.50 110 LEU A CA 1
ATOM 906 C C . LEU A 1 110 ? -5.663 -4.086 1.976 1.00 96.50 110 LEU A C 1
ATOM 908 O O . LEU A 1 110 ? -6.648 -4.718 1.592 1.00 96.50 110 LEU A O 1
ATOM 912 N N . THR A 1 111 ? -5.731 -2.887 2.537 1.00 96.25 111 THR A N 1
ATOM 913 C CA . THR A 1 111 ? -6.973 -2.148 2.738 1.00 96.25 111 THR A CA 1
ATOM 914 C C . THR A 1 111 ? -6.790 -0.718 2.238 1.00 96.25 111 THR A C 1
ATOM 916 O O . THR A 1 111 ? -5.740 -0.095 2.414 1.00 96.25 111 THR A O 1
ATOM 919 N N . VAL A 1 112 ? -7.827 -0.204 1.580 1.00 95.12 112 VAL A N 1
ATOM 920 C CA . VAL A 1 112 ? -7.932 1.194 1.163 1.00 95.12 112 VAL A CA 1
ATOM 921 C C . VAL A 1 112 ? -9.124 1.803 1.880 1.00 95.12 112 VAL A C 1
ATOM 923 O O . VAL A 1 112 ? -10.240 1.281 1.799 1.00 95.12 112 VAL A O 1
ATOM 926 N N . ALA A 1 113 ? -8.894 2.916 2.567 1.00 92.94 113 ALA A N 1
ATOM 927 C CA . ALA A 1 113 ? -9.941 3.691 3.213 1.00 92.94 113 ALA A CA 1
ATOM 928 C C . ALA A 1 113 ? -9.961 5.118 2.668 1.00 92.94 113 ALA A C 1
ATOM 930 O O . ALA A 1 113 ? -8.919 5.701 2.375 1.00 92.94 113 ALA A O 1
ATOM 931 N N . ILE A 1 114 ? -11.158 5.675 2.515 1.00 90.00 114 ILE A N 1
ATOM 932 C CA . ILE A 1 114 ? -11.378 6.998 1.929 1.00 90.00 114 ILE A CA 1
ATOM 933 C C . ILE A 1 114 ? -12.185 7.829 2.918 1.00 90.00 114 ILE A C 1
ATOM 935 O O . ILE A 1 114 ? -13.100 7.327 3.575 1.00 90.00 114 ILE A O 1
ATOM 939 N N . LYS A 1 115 ? -11.806 9.097 3.070 1.00 86.44 115 LYS A N 1
ATOM 940 C CA . LYS A 1 115 ? -12.535 10.044 3.909 1.00 86.44 115 LYS A CA 1
ATOM 941 C C . LYS A 1 115 ? -13.845 10.398 3.213 1.00 86.44 115 LYS A C 1
ATOM 943 O O . LYS A 1 115 ? -13.827 11.029 2.160 1.00 86.44 115 LYS A O 1
ATOM 948 N N . GLN A 1 116 ? -14.962 9.984 3.803 1.00 72.25 116 GLN A N 1
ATOM 949 C CA . GLN A 1 116 ? -16.296 10.242 3.258 1.00 72.25 116 GLN A CA 1
ATOM 950 C C . GLN A 1 116 ? -16.749 11.645 3.657 1.00 72.25 116 GLN A C 1
ATOM 952 O O . GLN A 1 116 ? -16.830 11.961 4.839 1.00 72.25 116 GLN A O 1
ATOM 957 N N . GLN A 1 117 ? -17.093 12.516 2.714 1.00 66.94 117 GLN A N 1
ATOM 958 C CA . GLN A 1 117 ? -17.724 13.784 3.092 1.00 66.94 117 GLN A CA 1
ATOM 959 C C . GLN A 1 117 ? -19.225 13.552 3.332 1.00 66.94 117 GLN A C 1
ATOM 961 O O . GLN A 1 117 ? -19.865 12.876 2.529 1.00 66.94 117 GLN A O 1
ATOM 966 N N . PRO A 1 118 ? -19.829 14.067 4.425 1.00 62.22 118 PRO A N 1
ATOM 967 C CA . PRO A 1 118 ? -19.317 15.055 5.387 1.00 62.22 118 PRO A CA 1
ATOM 968 C C . PRO A 1 118 ? -18.727 14.457 6.679 1.00 62.22 118 PRO A C 1
ATOM 970 O O . PRO A 1 118 ? -18.281 15.192 7.560 1.00 62.22 118 PRO A O 1
ATOM 973 N N . LYS A 1 119 ? -18.764 13.131 6.846 1.00 62.12 119 LYS A N 1
ATOM 974 C CA . LYS A 1 119 ? -18.280 12.452 8.051 1.00 62.12 119 LYS A CA 1
ATOM 975 C C . LYS A 1 119 ? -16.758 12.434 8.003 1.00 62.12 119 LYS A C 1
ATOM 977 O O . LYS A 1 119 ? -16.195 11.552 7.386 1.00 62.12 119 LYS A O 1
ATOM 982 N N . ALA A 1 120 ? -16.083 13.368 8.670 1.00 69.31 120 ALA A N 1
ATOM 983 C CA . ALA A 1 120 ? -14.620 13.528 8.665 1.00 69.31 120 ALA A CA 1
ATOM 984 C C . ALA A 1 120 ? -13.763 12.281 9.045 1.00 69.31 120 ALA A C 1
ATOM 986 O O . ALA A 1 120 ? -12.549 12.404 9.196 1.00 69.31 120 ALA A O 1
ATOM 987 N N . ALA A 1 121 ? -14.362 11.098 9.191 1.00 80.38 121 ALA A N 1
ATOM 988 C CA . ALA A 1 121 ? -13.739 9.799 9.369 1.00 80.38 121 ALA A CA 1
ATOM 989 C C . ALA A 1 121 ? -13.427 9.091 8.031 1.00 80.38 121 ALA A C 1
ATOM 991 O O . ALA A 1 121 ? -14.116 9.250 7.022 1.00 80.38 121 ALA A O 1
ATOM 992 N N . LEU A 1 122 ? -12.388 8.257 8.056 1.00 87.81 122 LEU A N 1
ATOM 993 C CA . LEU A 1 122 ? -12.049 7.330 6.978 1.00 87.81 122 LEU A CA 1
ATOM 994 C C . LEU A 1 122 ? -12.925 6.079 7.073 1.00 87.81 122 LEU A C 1
ATOM 996 O O . LEU A 1 122 ? -13.020 5.467 8.136 1.00 87.81 122 LEU A O 1
ATOM 1000 N N . ALA A 1 123 ? -13.525 5.681 5.955 1.00 87.44 123 ALA A N 1
ATOM 1001 C CA . ALA A 1 123 ? -14.268 4.434 5.829 1.00 87.44 123 ALA A CA 1
ATOM 1002 C C . ALA A 1 123 ? -13.560 3.500 4.846 1.00 87.44 123 ALA A C 1
ATOM 1004 O O . ALA A 1 123 ? -13.078 3.936 3.798 1.00 87.44 123 ALA A O 1
ATOM 1005 N N . THR A 1 124 ? -13.506 2.210 5.172 1.00 90.75 124 THR A N 1
ATOM 1006 C CA . THR A 1 124 ? -12.943 1.193 4.280 1.00 90.75 124 THR A CA 1
ATOM 1007 C C . THR A 1 124 ? -13.756 1.107 2.990 1.00 90.75 124 THR A C 1
ATOM 1009 O O . THR A 1 124 ? -14.952 0.831 3.023 1.00 90.75 124 THR A O 1
ATOM 1012 N N . ALA A 1 125 ? -13.094 1.329 1.856 1.00 90.94 125 ALA A N 1
ATOM 1013 C CA . ALA A 1 125 ? -13.694 1.278 0.524 1.00 90.94 125 ALA A CA 1
ATOM 1014 C C . ALA A 1 125 ? -13.321 -0.002 -0.241 1.00 90.94 125 ALA A C 1
ATOM 1016 O O . ALA A 1 125 ? -14.034 -0.417 -1.157 1.00 90.94 125 ALA A O 1
ATOM 1017 N N . PHE A 1 126 ? -12.198 -0.627 0.117 1.00 93.19 126 PHE A N 1
ATOM 1018 C CA . PHE A 1 126 ? -11.698 -1.825 -0.546 1.00 93.19 126 PHE A CA 1
ATOM 1019 C C . PHE A 1 126 ? -10.789 -2.622 0.384 1.00 93.19 126 PHE A C 1
ATOM 1021 O O . PHE A 1 126 ? -9.952 -2.046 1.081 1.00 93.19 126 PHE A O 1
ATOM 1028 N N . GLU A 1 127 ? -10.913 -3.946 0.336 1.00 94.56 127 GLU A N 1
ATOM 1029 C CA . GLU A 1 127 ? -10.015 -4.874 1.016 1.00 94.56 127 GLU A CA 1
ATOM 1030 C C . GLU A 1 127 ? -9.649 -6.031 0.099 1.00 94.56 127 GLU A C 1
ATOM 1032 O O . GLU A 1 127 ? -10.487 -6.583 -0.620 1.00 94.56 127 GLU A O 1
ATOM 1037 N N . ARG A 1 128 ? -8.385 -6.444 0.156 1.00 94.94 128 ARG A N 1
ATOM 1038 C CA . ARG A 1 128 ? -7.904 -7.613 -0.564 1.00 94.94 128 ARG A CA 1
ATOM 1039 C C . ARG A 1 128 ? -6.877 -8.366 0.253 1.00 94.94 128 ARG A C 1
ATOM 1041 O O . ARG A 1 128 ? -5.984 -7.780 0.852 1.00 94.94 128 ARG A O 1
ATOM 1048 N N . SER A 1 129 ? -6.996 -9.688 0.240 1.00 95.06 129 SER A N 1
ATOM 1049 C CA . SER A 1 129 ? -6.064 -10.583 0.917 1.00 95.06 129 SER A CA 1
ATOM 1050 C C . SER A 1 129 ? -5.580 -11.656 -0.040 1.00 95.06 129 SER A C 1
ATOM 1052 O O . SER A 1 129 ? -6.369 -12.294 -0.732 1.00 95.06 129 SER A O 1
ATOM 1054 N N . THR A 1 130 ? -4.266 -11.819 -0.080 1.00 94.44 130 THR A N 1
ATOM 1055 C CA . THR A 1 130 ? -3.560 -12.936 -0.719 1.00 94.44 130 THR A CA 1
ATOM 1056 C C . THR A 1 130 ? -2.742 -13.736 0.300 1.00 94.44 130 THR A C 1
ATOM 1058 O O . THR A 1 130 ? -2.233 -14.801 -0.033 1.00 94.44 130 THR A O 1
ATOM 1061 N N . LEU A 1 131 ? -2.630 -13.239 1.538 1.00 90.75 131 LEU A N 1
ATOM 1062 C CA . LEU A 1 131 ? -2.146 -13.990 2.694 1.00 90.75 131 LEU A CA 1
ATOM 1063 C C . LEU A 1 131 ? -3.280 -14.786 3.340 1.00 90.75 131 LEU A C 1
ATOM 1065 O O . LEU A 1 131 ? -4.411 -14.308 3.433 1.00 90.75 131 LEU A O 1
ATOM 1069 N N . ASP A 1 132 ? -2.934 -15.967 3.847 1.00 88.00 132 ASP A N 1
ATOM 1070 C CA . ASP A 1 132 ? -3.807 -16.747 4.718 1.00 88.00 132 ASP A CA 1
ATOM 1071 C C . ASP A 1 132 ? -3.905 -16.103 6.107 1.00 88.00 132 ASP A C 1
ATOM 1073 O O . ASP A 1 132 ? -2.908 -15.623 6.656 1.00 88.00 132 ASP A O 1
ATOM 1077 N N . GLY A 1 133 ? -5.091 -16.180 6.711 1.00 85.88 133 GLY A N 1
ATOM 1078 C CA . GLY A 1 133 ? -5.372 -15.640 8.041 1.00 85.88 133 GLY A CA 1
ATOM 1079 C C . GLY A 1 133 ? -6.332 -14.448 8.014 1.00 85.88 133 GLY A C 1
ATOM 1080 O O . GLY A 1 133 ? -6.825 -14.060 6.953 1.00 85.88 133 GLY A O 1
ATOM 1081 N N . PRO A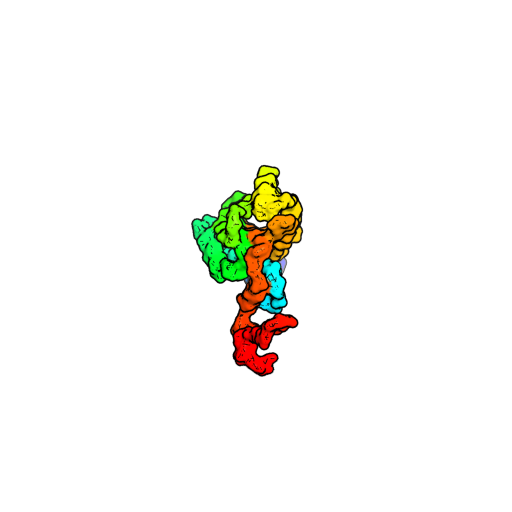 1 134 ? -6.663 -13.896 9.192 1.00 86.50 134 PRO A N 1
ATOM 1082 C CA . PRO A 1 134 ? -7.615 -12.804 9.276 1.00 86.50 134 PRO A CA 1
ATOM 1083 C C . PRO A 1 134 ? -6.985 -11.466 8.862 1.00 86.50 134 PRO A C 1
ATOM 1085 O O . PRO A 1 134 ? -5.916 -11.095 9.346 1.00 86.50 134 PRO A O 1
ATOM 1088 N N . ASN A 1 135 ? -7.696 -10.715 8.018 1.00 92.44 135 ASN A N 1
ATOM 1089 C CA . ASN A 1 135 ? -7.379 -9.325 7.706 1.00 92.44 135 ASN A CA 1
ATOM 1090 C C . ASN A 1 135 ? -8.185 -8.395 8.619 1.00 92.44 135 ASN A C 1
ATOM 1092 O O . ASN A 1 135 ? -9.409 -8.358 8.531 1.00 92.44 135 ASN A O 1
ATOM 1096 N N . PHE A 1 136 ? -7.496 -7.634 9.465 1.00 94.31 136 PHE A N 1
ATOM 1097 C CA . PHE A 1 136 ? -8.100 -6.636 10.353 1.00 94.31 136 PHE A CA 1
ATOM 1098 C C . PHE A 1 136 ? -7.604 -5.213 10.062 1.00 94.31 136 PHE A C 1
ATOM 1100 O O . PHE A 1 136 ? -7.661 -4.335 10.924 1.00 94.31 136 PHE A O 1
ATOM 1107 N N . LEU A 1 137 ? -7.081 -4.966 8.857 1.00 93.94 137 LEU A N 1
ATOM 1108 C CA . LEU A 1 137 ? -6.565 -3.651 8.472 1.00 93.94 137 LEU A CA 1
ATOM 1109 C C . LEU A 1 137 ? -7.648 -2.562 8.416 1.00 93.94 137 LEU A C 1
ATOM 1111 O O . LEU A 1 137 ? -7.310 -1.387 8.556 1.00 93.94 137 LEU A O 1
ATOM 1115 N N . SER A 1 138 ? -8.934 -2.912 8.304 1.00 93.19 138 SER A N 1
ATOM 1116 C CA . SER A 1 138 ? -10.044 -1.960 8.459 1.00 93.19 138 SER A CA 1
ATOM 1117 C C . SER A 1 138 ? -10.001 -1.195 9.783 1.00 93.19 138 SER A C 1
ATOM 1119 O O . SER A 1 138 ? -10.341 -0.015 9.826 1.00 93.19 138 SER A O 1
ATOM 1121 N N . ASP A 1 139 ? -9.543 -1.838 10.862 1.00 93.62 139 ASP A N 1
ATOM 1122 C CA . ASP A 1 139 ? -9.453 -1.220 12.190 1.00 93.62 139 ASP A CA 1
ATOM 1123 C C . ASP A 1 139 ? -8.315 -0.195 12.287 1.00 93.62 139 ASP A C 1
ATOM 1125 O O . ASP A 1 139 ? -8.198 0.517 13.281 1.00 93.62 139 ASP A O 1
ATOM 1129 N N . PHE A 1 140 ? -7.479 -0.096 11.252 1.00 91.38 140 PHE A N 1
ATOM 1130 C CA . PHE A 1 140 ? -6.405 0.883 11.163 1.00 91.38 140 PHE A CA 1
ATOM 1131 C C . PHE A 1 140 ? -6.897 2.262 10.709 1.00 91.38 140 PHE A C 1
ATOM 1133 O O . PHE A 1 140 ? -6.311 3.275 11.084 1.00 91.38 140 PHE A O 1
ATOM 1140 N N . ALA A 1 141 ? -7.975 2.326 9.920 1.00 91.06 141 ALA A N 1
ATOM 1141 C CA . ALA A 1 141 ? -8.479 3.579 9.356 1.00 91.06 141 ALA A CA 1
ATOM 1142 C C . ALA A 1 141 ? -8.864 4.636 10.414 1.00 91.06 141 ALA A C 1
ATOM 1144 O O . ALA A 1 141 ? -8.484 5.798 10.238 1.00 91.06 141 ALA A O 1
ATOM 1145 N N . PRO A 1 142 ? -9.522 4.279 11.538 1.00 90.12 142 PRO A N 1
ATOM 1146 C CA . PRO A 1 142 ? -9.825 5.232 12.605 1.00 90.12 142 PRO A CA 1
ATOM 1147 C C . PRO A 1 142 ? -8.592 5.904 13.224 1.00 90.12 142 PRO A C 1
ATOM 1149 O O . PRO A 1 142 ? -8.696 7.049 13.657 1.00 90.12 142 PRO A O 1
ATOM 1152 N N . LEU A 1 143 ? -7.419 5.247 13.221 1.00 89.81 143 LEU A N 1
ATOM 1153 C CA . LEU A 1 143 ? -6.179 5.810 13.782 1.00 89.81 143 LEU A CA 1
ATOM 1154 C C . LEU A 1 143 ? -5.703 7.065 13.044 1.00 89.81 143 LEU A C 1
ATOM 1156 O O . LEU A 1 143 ? -4.967 7.866 13.609 1.00 89.81 143 LEU A O 1
ATOM 1160 N N . MET A 1 144 ? -6.096 7.223 11.782 1.00 87.94 144 MET A N 1
ATOM 1161 C CA . MET A 1 144 ? -5.709 8.366 10.957 1.00 87.94 144 MET A CA 1
ATOM 1162 C C . MET A 1 144 ? -6.670 9.559 11.124 1.00 87.94 144 MET A C 1
ATOM 1164 O O . MET A 1 144 ? -6.490 10.581 10.471 1.00 87.94 144 MET A O 1
ATOM 1168 N N . SER A 1 145 ? -7.711 9.438 11.959 1.00 83.12 145 SER A N 1
ATOM 1169 C CA . SER A 1 145 ? -8.629 10.538 12.268 1.00 83.12 145 SER A CA 1
ATOM 1170 C C . SER A 1 145 ? -8.104 11.390 13.423 1.00 83.12 145 SER A C 1
ATOM 1172 O O . SER A 1 145 ? -7.740 10.858 14.473 1.00 83.12 145 SER A O 1
ATOM 1174 N N . ASP A 1 146 ? -8.195 12.715 13.287 1.00 76.62 146 ASP A N 1
ATOM 1175 C CA . ASP A 1 146 ? -7.857 13.683 14.346 1.00 76.62 146 ASP A CA 1
ATOM 1176 C C . ASP A 1 146 ? -8.644 13.454 15.650 1.00 76.62 146 ASP A C 1
ATOM 1178 O O . ASP A 1 146 ? -8.205 13.827 16.736 1.00 76.62 146 ASP A O 1
ATOM 1182 N N . SER A 1 147 ? -9.812 12.813 15.548 1.00 79.19 147 SER A N 1
ATOM 1183 C CA . SER A 1 147 ? -10.721 12.530 16.665 1.00 79.19 147 SER A CA 1
ATOM 1184 C C . SER A 1 147 ? -10.729 11.059 17.105 1.00 79.19 147 SER A C 1
ATOM 1186 O O . SER A 1 147 ? -11.705 10.604 17.700 1.00 79.19 147 SER A O 1
ATOM 1188 N N . CYS A 1 148 ? -9.662 10.299 16.821 1.00 85.50 148 CYS A N 1
ATOM 1189 C CA . CYS A 1 148 ? -9.582 8.873 17.155 1.00 85.50 148 CYS A CA 1
ATOM 1190 C C . CYS A 1 148 ? -9.845 8.610 18.649 1.00 85.50 148 CYS A C 1
ATOM 1192 O O . CYS A 1 148 ? -9.060 9.018 19.519 1.00 85.50 148 CYS A O 1
ATOM 1194 N N . SER A 1 149 ? -10.919 7.867 18.937 1.00 89.88 149 SER A N 1
ATOM 1195 C CA . SER A 1 149 ? -11.335 7.540 20.300 1.00 89.88 149 SER A CA 1
ATOM 1196 C C . SER A 1 149 ? -10.388 6.534 20.961 1.00 89.88 149 SER A C 1
ATOM 1198 O O . SER A 1 149 ? -9.651 5.802 20.296 1.00 89.88 149 SER A O 1
ATOM 1200 N N . ARG A 1 150 ? -10.423 6.452 22.297 1.00 91.75 150 ARG A N 1
ATOM 1201 C CA . ARG A 1 150 ? -9.662 5.439 23.048 1.00 91.75 150 ARG A CA 1
ATOM 1202 C C . ARG A 1 150 ? -10.066 4.013 22.658 1.00 91.75 150 ARG A C 1
ATOM 1204 O O . ARG A 1 150 ? -9.200 3.154 22.536 1.00 91.75 150 ARG A O 1
ATOM 1211 N N . GLN A 1 151 ? -11.359 3.784 22.436 1.00 93.62 151 GLN A N 1
ATOM 1212 C CA . GLN A 1 151 ? -11.883 2.479 22.040 1.00 93.62 151 GLN A CA 1
ATOM 1213 C C . GLN A 1 151 ? -11.334 2.049 20.672 1.00 93.62 151 GLN A C 1
ATOM 1215 O O . GLN A 1 151 ? -10.941 0.896 20.510 1.00 93.62 151 GLN A O 1
ATOM 1220 N N . ASP A 1 152 ? -11.237 2.977 19.717 1.00 92.56 152 ASP A N 1
ATOM 1221 C CA . ASP A 1 152 ? -10.666 2.698 18.395 1.00 92.56 152 ASP A CA 1
ATOM 1222 C C . ASP A 1 152 ? -9.170 2.375 18.481 1.00 92.56 152 ASP A C 1
ATOM 1224 O O . ASP A 1 152 ? -8.704 1.430 17.846 1.00 92.56 152 ASP A O 1
ATOM 1228 N N . ARG A 1 153 ? -8.422 3.098 19.329 1.00 93.56 153 ARG A N 1
ATOM 1229 C CA . ARG A 1 153 ? -6.999 2.811 19.586 1.00 93.56 153 ARG A CA 1
ATOM 1230 C C . ARG A 1 153 ? -6.800 1.419 20.177 1.00 93.56 153 ARG A C 1
ATOM 1232 O O . ARG A 1 153 ? -5.924 0.683 19.727 1.00 93.56 153 ARG A O 1
ATOM 1239 N N . GLU A 1 154 ? -7.609 1.047 21.167 1.00 93.81 154 GLU A N 1
ATOM 1240 C CA . GLU A 1 154 ? -7.554 -0.274 21.801 1.00 93.81 154 GLU A CA 1
ATOM 1241 C C . GLU A 1 154 ? -7.910 -1.384 20.803 1.00 93.81 154 GLU A C 1
ATOM 1243 O O . GLU A 1 154 ? -7.193 -2.384 20.713 1.00 93.81 154 GLU A O 1
ATOM 1248 N N . LYS A 1 155 ? -8.953 -1.180 19.990 1.00 94.88 155 LYS A N 1
ATOM 1249 C CA . LYS A 1 155 ? -9.345 -2.119 18.934 1.00 94.88 155 LYS A CA 1
ATOM 1250 C C . LYS A 1 155 ? -8.224 -2.309 17.910 1.00 94.88 155 LYS A C 1
ATOM 1252 O O . LYS A 1 155 ? -7.818 -3.441 17.654 1.00 94.88 155 LYS A O 1
ATOM 1257 N N . ALA A 1 156 ? -7.666 -1.218 17.386 1.00 93.44 156 ALA A N 1
ATOM 1258 C CA . ALA A 1 156 ? -6.571 -1.271 16.425 1.00 93.44 156 ALA A CA 1
ATOM 1259 C C . ALA A 1 156 ? -5.320 -1.941 17.014 1.00 93.44 156 ALA A C 1
ATOM 1261 O O . ALA A 1 156 ? -4.667 -2.731 16.334 1.00 93.44 156 ALA A O 1
ATOM 1262 N N . ALA A 1 157 ? -5.005 -1.690 18.289 1.00 93.25 157 ALA A N 1
ATOM 1263 C CA . ALA A 1 157 ? -3.889 -2.338 18.972 1.00 93.25 157 ALA A CA 1
ATOM 1264 C C . ALA A 1 157 ? -4.073 -3.863 19.060 1.00 93.25 157 ALA A C 1
ATOM 1266 O O . ALA A 1 157 ? -3.123 -4.610 18.814 1.00 93.25 157 ALA A O 1
ATOM 1267 N N . VAL A 1 158 ? -5.286 -4.341 19.367 1.00 94.50 158 VAL A N 1
ATOM 1268 C CA . VAL A 1 158 ? -5.616 -5.778 19.380 1.00 94.50 158 VAL A CA 1
ATOM 1269 C C . VAL A 1 158 ? -5.527 -6.381 17.977 1.00 94.50 158 VAL A C 1
ATOM 1271 O O . VAL A 1 158 ? -4.908 -7.434 17.801 1.00 94.50 158 VAL A O 1
ATOM 1274 N N . SER A 1 159 ? -6.087 -5.706 16.974 1.00 94.69 159 SER A N 1
ATOM 1275 C CA . SER A 1 159 ? -6.086 -6.155 15.579 1.00 94.69 159 SER A CA 1
ATOM 1276 C C . SER A 1 159 ? -4.668 -6.242 15.005 1.00 94.69 159 SER A C 1
ATOM 1278 O O . SER A 1 159 ? -4.271 -7.285 14.480 1.00 94.69 159 SER A O 1
ATOM 1280 N N . LEU A 1 160 ? -3.850 -5.204 15.200 1.00 91.19 160 LEU A N 1
ATOM 1281 C CA . LEU A 1 160 ? -2.442 -5.197 14.799 1.00 91.19 160 LEU A CA 1
ATOM 1282 C C . LEU A 1 160 ? -1.626 -6.234 15.566 1.00 91.19 160 LEU A C 1
ATOM 1284 O O . LEU A 1 160 ? -0.809 -6.925 14.969 1.00 91.19 160 LEU A O 1
ATOM 1288 N N . ARG A 1 161 ? -1.860 -6.408 16.871 1.00 90.94 161 ARG A N 1
ATOM 1289 C CA . ARG A 1 161 ? -1.185 -7.460 17.640 1.00 90.94 161 ARG A CA 1
ATOM 1290 C C . ARG A 1 161 ? -1.509 -8.850 17.106 1.00 90.94 161 ARG A C 1
ATOM 1292 O O . ARG A 1 161 ? -0.620 -9.694 17.049 1.00 90.94 161 ARG A O 1
ATOM 1299 N N . THR A 1 162 ? -2.760 -9.081 16.723 1.00 90.44 162 THR A N 1
ATOM 1300 C CA . THR A 1 162 ? -3.204 -10.360 16.162 1.00 90.44 162 THR A CA 1
ATOM 1301 C C . THR A 1 162 ? -2.546 -10.634 14.812 1.00 90.44 162 THR A C 1
ATOM 1303 O O . THR A 1 162 ? -2.013 -11.721 14.616 1.00 90.44 162 THR A O 1
ATOM 1306 N N . MET A 1 163 ? -2.524 -9.649 13.908 1.00 89.31 163 MET A N 1
ATOM 1307 C CA . MET A 1 163 ? -1.912 -9.809 12.581 1.00 89.31 163 MET A CA 1
ATOM 1308 C C . MET A 1 163 ? -0.385 -9.894 12.648 1.00 89.31 163 MET A C 1
ATOM 1310 O O . MET A 1 163 ? 0.232 -10.700 11.956 1.00 89.31 163 MET A O 1
ATOM 1314 N N . CYS A 1 164 ? 0.236 -9.067 13.487 1.00 84.62 164 CYS A N 1
ATOM 1315 C CA . CYS A 1 164 ? 1.681 -8.909 13.507 1.00 84.62 164 CYS A CA 1
ATOM 1316 C C . CYS A 1 164 ? 2.375 -9.856 14.511 1.00 84.62 164 CYS A C 1
ATOM 1318 O O . CYS A 1 164 ? 3.581 -10.077 14.401 1.00 84.62 164 CYS A O 1
ATOM 1320 N N . GLY A 1 165 ? 1.638 -10.449 15.458 1.00 83.12 165 GLY A N 1
ATOM 1321 C CA . GLY A 1 165 ? 2.140 -11.440 16.420 1.00 83.12 165 GLY A CA 1
ATOM 1322 C C . GLY A 1 165 ? 2.854 -10.865 17.651 1.00 83.12 165 GLY A C 1
ATOM 1323 O O . GLY A 1 165 ? 3.410 -11.622 18.446 1.00 83.12 165 GLY A O 1
ATOM 1324 N N . PHE A 1 166 ? 2.852 -9.544 17.843 1.00 81.81 166 PHE A N 1
ATOM 1325 C CA . PHE A 1 166 ? 3.458 -8.862 18.996 1.00 81.81 166 PHE A CA 1
ATOM 1326 C C . PHE A 1 166 ? 2.703 -7.553 19.307 1.00 81.81 166 PHE A C 1
ATOM 1328 O O . PHE A 1 166 ? 1.984 -7.038 18.451 1.00 81.81 166 PHE A O 1
ATOM 1335 N N . PRO A 1 167 ? 2.826 -7.000 20.527 1.00 84.94 167 PRO A N 1
ATOM 1336 C CA . PRO A 1 167 ? 2.157 -5.753 20.893 1.00 84.94 167 PRO A CA 1
ATOM 1337 C C . PRO A 1 167 ? 2.641 -4.562 20.055 1.00 84.94 167 PRO A C 1
ATOM 1339 O O . PRO A 1 167 ? 3.826 -4.233 20.066 1.00 84.94 167 PRO A O 1
ATOM 1342 N N . VAL A 1 168 ? 1.717 -3.888 19.369 1.00 84.69 168 VAL A N 1
ATOM 1343 C CA . VAL A 1 168 ? 2.009 -2.685 18.578 1.00 84.69 168 VAL A CA 1
ATOM 1344 C C . VAL A 1 168 ? 1.608 -1.438 19.361 1.00 84.69 168 VAL A C 1
ATOM 1346 O O . VAL A 1 168 ? 0.474 -1.338 19.826 1.00 84.69 168 VAL A O 1
ATOM 1349 N N . ASN A 1 169 ? 2.522 -0.472 19.492 1.00 88.38 169 ASN A N 1
ATOM 1350 C CA . ASN A 1 169 ? 2.195 0.835 20.060 1.00 88.38 169 ASN A CA 1
ATOM 1351 C C . ASN A 1 169 ? 1.525 1.717 18.995 1.00 88.38 169 ASN A C 1
ATOM 1353 O O . ASN A 1 169 ? 2.206 2.295 18.146 1.00 88.38 169 ASN A O 1
ATOM 1357 N N . VAL A 1 170 ? 0.197 1.823 19.063 1.00 90.94 170 VAL A N 1
ATOM 1358 C C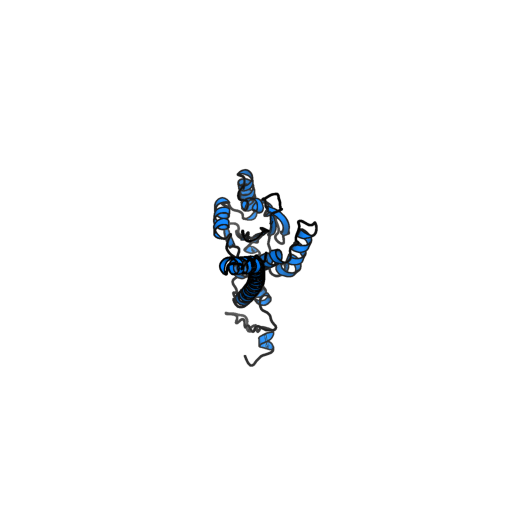A . VAL A 1 170 ? -0.612 2.630 18.137 1.00 90.94 170 VAL A CA 1
ATOM 1359 C C . VAL A 1 170 ? -0.320 4.128 18.229 1.00 90.94 170 VAL A C 1
ATOM 1361 O O . VAL A 1 170 ? -0.400 4.808 17.214 1.00 90.94 170 VAL A O 1
ATOM 1364 N N . GLU A 1 171 ? 0.108 4.645 19.385 1.00 90.56 171 GLU A N 1
ATOM 1365 C CA . GLU A 1 171 ? 0.450 6.070 19.517 1.00 90.56 171 GLU A CA 1
ATOM 1366 C C . GLU A 1 171 ? 1.654 6.421 18.636 1.00 90.56 171 GLU A C 1
ATOM 1368 O O . GLU A 1 171 ? 1.641 7.388 17.884 1.00 90.56 171 GLU A O 1
ATOM 1373 N N . SER A 1 172 ? 2.651 5.535 18.611 1.00 88.19 172 SER A N 1
ATOM 1374 C CA . SER A 1 172 ? 3.836 5.691 17.767 1.00 88.19 172 SER A CA 1
ATOM 1375 C C . SER A 1 172 ? 3.523 5.594 16.265 1.00 88.19 172 SER A C 1
ATOM 1377 O O . SER A 1 172 ? 4.309 6.041 15.428 1.00 88.19 172 SER A O 1
ATOM 1379 N N . ILE A 1 173 ? 2.393 4.987 15.894 1.00 90.50 173 ILE A N 1
ATOM 1380 C CA . ILE A 1 173 ? 1.893 4.976 14.514 1.00 90.50 173 ILE A CA 1
ATOM 1381 C C . ILE A 1 173 ? 1.260 6.327 14.180 1.00 90.50 173 ILE A C 1
ATOM 1383 O O . ILE A 1 173 ? 1.581 6.891 13.135 1.00 90.50 173 ILE A O 1
ATOM 1387 N N . ILE A 1 174 ? 0.424 6.860 15.076 1.00 90.56 174 ILE A N 1
ATOM 1388 C CA . ILE A 1 174 ? -0.215 8.176 14.930 1.00 90.56 174 ILE A CA 1
ATOM 1389 C C . ILE A 1 174 ? 0.853 9.276 14.823 1.00 90.56 174 ILE A C 1
ATOM 1391 O O . ILE A 1 174 ? 0.832 10.072 13.886 1.00 90.56 174 ILE A O 1
ATOM 1395 N N . GLU A 1 175 ? 1.844 9.280 15.718 1.00 89.81 175 GLU A N 1
ATOM 1396 C CA . GLU A 1 175 ? 2.964 10.232 15.695 1.00 89.81 175 GLU A CA 1
ATOM 1397 C C . GLU A 1 175 ? 3.749 10.168 14.376 1.00 89.81 175 GLU A C 1
ATOM 1399 O O . GLU A 1 175 ? 4.030 11.194 13.748 1.00 89.81 175 GLU A O 1
ATOM 1404 N N . ARG A 1 176 ? 4.079 8.955 13.906 1.00 89.00 176 ARG A N 1
ATOM 1405 C CA . ARG A 1 176 ? 4.775 8.779 12.624 1.00 89.00 176 ARG A CA 1
ATOM 1406 C C . ARG A 1 176 ? 3.922 9.240 11.454 1.00 89.00 176 ARG A C 1
ATOM 1408 O O . ARG A 1 176 ? 4.464 9.885 10.561 1.00 89.00 176 ARG A O 1
ATOM 1415 N N . GLN A 1 177 ? 2.619 8.968 11.465 1.00 89.44 177 GLN A N 1
ATOM 1416 C CA . GLN A 1 177 ? 1.710 9.476 10.445 1.00 89.44 177 GLN A CA 1
ATOM 1417 C C . GLN A 1 177 ? 1.754 11.010 10.387 1.00 89.44 177 GLN A C 1
ATOM 1419 O O . GLN A 1 177 ? 1.929 11.576 9.309 1.00 89.44 177 GLN A O 1
ATOM 1424 N N . GLN A 1 178 ? 1.699 11.686 11.537 1.00 88.31 178 GLN A N 1
ATOM 1425 C CA . GLN A 1 178 ? 1.818 13.145 11.591 1.00 88.31 178 GLN A CA 1
ATOM 1426 C C . GLN A 1 178 ? 3.158 13.644 11.021 1.00 88.31 178 GLN A C 1
ATOM 1428 O O . GLN A 1 178 ? 3.206 14.674 10.352 1.00 88.31 178 GLN A O 1
ATOM 1433 N N . SER A 1 179 ? 4.244 12.884 11.194 1.00 86.94 179 SER A N 1
ATOM 1434 C CA . SER A 1 179 ? 5.558 13.227 10.630 1.00 86.94 179 SER A CA 1
ATOM 1435 C C . SER A 1 179 ? 5.662 13.071 9.102 1.00 86.94 179 SER A C 1
ATOM 1437 O O . SER A 1 179 ? 6.543 13.670 8.481 1.00 86.94 179 SER A O 1
ATOM 1439 N N . ILE A 1 180 ? 4.784 12.271 8.483 1.00 86.38 180 ILE A N 1
ATOM 1440 C CA . ILE A 1 180 ? 4.817 11.974 7.039 1.00 86.38 180 ILE A CA 1
ATOM 1441 C C . ILE A 1 180 ? 3.627 12.537 6.260 1.00 86.38 180 ILE A C 1
ATOM 1443 O O . ILE A 1 180 ? 3.593 12.405 5.043 1.00 86.38 180 ILE A O 1
ATOM 1447 N N . LYS A 1 181 ? 2.673 13.202 6.917 1.00 85.38 181 LYS A N 1
ATOM 1448 C CA . LYS A 1 181 ? 1.425 13.675 6.294 1.00 85.38 181 LYS A CA 1
ATOM 1449 C C . LYS A 1 181 ? 1.600 14.624 5.101 1.00 85.38 181 LYS A C 1
ATOM 1451 O O . LYS A 1 181 ? 0.727 14.684 4.241 1.00 85.38 181 LYS A O 1
ATOM 1456 N N . ASN A 1 182 ? 2.733 15.329 5.045 1.00 83.94 182 ASN A N 1
ATOM 1457 C CA . ASN A 1 182 ? 3.101 16.247 3.961 1.00 83.94 182 ASN A CA 1
ATOM 1458 C C . ASN A 1 182 ? 4.081 15.637 2.946 1.00 83.94 182 ASN A C 1
ATOM 1460 O O . ASN A 1 182 ? 4.477 16.318 1.999 1.00 83.94 182 ASN A O 1
ATOM 1464 N N . LYS A 1 183 ? 4.505 14.386 3.157 1.00 83.75 183 LYS A N 1
ATOM 1465 C CA . LYS A 1 183 ? 5.378 13.660 2.235 1.00 83.75 183 LYS A CA 1
ATOM 1466 C C . LYS A 1 183 ? 4.559 13.051 1.103 1.00 83.75 183 LYS A C 1
ATOM 1468 O O . LYS A 1 183 ? 3.351 12.864 1.215 1.00 83.75 183 LYS A O 1
ATOM 1473 N N . ASP A 1 184 ? 5.257 12.696 0.034 1.00 78.62 184 ASP A N 1
ATOM 1474 C CA . ASP A 1 184 ? 4.654 12.059 -1.139 1.00 78.62 184 ASP A CA 1
ATOM 1475 C C . ASP A 1 184 ? 4.802 10.526 -1.114 1.00 78.62 184 ASP A C 1
ATOM 1477 O O . ASP A 1 184 ? 4.549 9.858 -2.115 1.00 78.62 184 ASP A O 1
ATOM 1481 N N . GLU A 1 185 ? 5.249 9.970 0.015 1.00 82.81 185 GLU A N 1
ATOM 1482 C CA . GLU A 1 185 ? 5.506 8.545 0.185 1.00 82.81 185 GLU A CA 1
ATOM 1483 C C . GLU A 1 185 ? 5.063 8.028 1.555 1.00 82.81 185 GLU A C 1
ATOM 1485 O O . GLU A 1 185 ? 5.165 8.718 2.575 1.00 82.81 185 GLU A O 1
ATOM 1490 N N . GLY A 1 186 ? 4.585 6.783 1.553 1.00 86.94 186 GLY A N 1
ATOM 1491 C CA . GLY A 1 186 ? 4.300 6.023 2.762 1.00 86.94 186 GLY A CA 1
ATOM 1492 C C . GLY A 1 186 ? 5.549 5.522 3.463 1.00 86.94 186 GLY A C 1
ATOM 1493 O O . GLY A 1 186 ? 6.666 5.629 2.959 1.00 86.94 186 GLY A O 1
ATOM 1494 N N . ILE A 1 187 ? 5.339 4.903 4.619 1.00 87.88 187 ILE A N 1
ATOM 1495 C CA . ILE A 1 187 ? 6.412 4.250 5.365 1.00 87.88 187 ILE A CA 1
ATOM 1496 C C . ILE A 1 187 ? 6.108 2.781 5.569 1.00 87.88 187 ILE A C 1
ATOM 1498 O O . ILE A 1 187 ? 4.950 2.382 5.681 1.00 87.88 187 ILE A O 1
ATOM 1502 N N . VAL A 1 188 ? 7.174 1.990 5.655 1.00 88.94 188 VAL A N 1
ATOM 1503 C CA . VAL A 1 188 ? 7.098 0.598 6.080 1.00 88.94 188 VAL A CA 1
ATOM 1504 C C . VAL A 1 188 ? 7.777 0.468 7.427 1.00 88.94 188 VAL A C 1
ATOM 1506 O O . VAL A 1 188 ? 8.913 0.909 7.604 1.00 88.94 188 VAL A O 1
ATOM 1509 N N . VAL A 1 189 ? 7.083 -0.144 8.378 1.00 87.88 189 VAL A N 1
ATOM 1510 C CA . VAL A 1 189 ? 7.634 -0.459 9.689 1.00 87.88 189 VAL A CA 1
ATOM 1511 C C . VAL A 1 189 ? 7.802 -1.970 9.803 1.00 87.88 189 VAL A C 1
ATOM 1513 O O . VAL A 1 189 ? 6.807 -2.703 9.747 1.00 87.88 189 VAL A O 1
ATOM 1516 N N . PRO A 1 190 ? 9.049 -2.446 9.954 1.00 86.06 190 PRO A N 1
ATOM 1517 C CA . PRO A 1 190 ? 9.314 -3.846 10.189 1.00 86.06 190 PRO A CA 1
ATOM 1518 C C . PRO A 1 190 ? 8.981 -4.185 11.632 1.00 86.06 190 PRO A C 1
ATOM 1520 O O . PRO A 1 190 ? 9.313 -3.454 12.568 1.00 86.06 190 PRO A O 1
ATOM 1523 N N . PHE A 1 191 ? 8.398 -5.355 11.817 1.00 84.88 191 PHE A N 1
ATOM 1524 C CA . PHE A 1 191 ? 8.189 -5.903 13.129 1.00 84.88 191 PHE A CA 1
ATOM 1525 C C . PHE A 1 191 ? 8.637 -7.352 13.194 1.00 84.88 191 PHE A C 1
ATOM 1527 O O . PHE A 1 191 ? 8.150 -8.212 12.463 1.00 84.88 191 PHE A O 1
ATOM 1534 N N . THR A 1 192 ? 9.567 -7.624 14.098 1.00 80.69 192 THR A N 1
ATOM 1535 C CA . THR A 1 192 ? 10.219 -8.926 14.207 1.00 80.69 192 THR A CA 1
ATOM 1536 C C . THR A 1 192 ? 9.931 -9.538 15.564 1.00 80.69 192 THR A C 1
ATOM 1538 O O . THR A 1 192 ? 10.061 -8.890 16.601 1.00 80.69 192 THR A O 1
ATOM 1541 N N . SER A 1 193 ? 9.551 -10.810 15.551 1.00 71.38 193 SER A N 1
ATOM 1542 C CA . SER A 1 193 ? 9.267 -11.613 16.734 1.00 71.38 193 SER A CA 1
ATOM 1543 C C . SER A 1 193 ? 9.976 -12.965 16.639 1.00 71.38 193 SER A C 1
ATOM 1545 O O . SER A 1 193 ? 10.564 -13.308 15.614 1.00 71.38 193 SER A O 1
ATOM 1547 N N . ARG A 1 194 ? 9.884 -13.774 17.701 1.00 72.31 194 ARG A N 1
ATOM 1548 C CA . ARG A 1 194 ? 10.388 -15.158 17.688 1.00 72.31 194 ARG A CA 1
ATOM 1549 C C . ARG A 1 194 ? 9.655 -16.057 16.688 1.00 72.31 194 ARG A C 1
ATOM 1551 O O . ARG A 1 194 ? 10.224 -17.054 16.263 1.00 72.31 194 ARG A O 1
ATOM 1558 N N . THR A 1 195 ? 8.404 -15.743 16.357 1.00 71.06 195 THR A N 1
ATOM 1559 C CA . THR A 1 195 ? 7.537 -16.576 15.510 1.00 71.06 195 THR A CA 1
ATOM 1560 C C . THR A 1 195 ? 7.511 -16.122 14.051 1.00 71.06 195 THR A C 1
ATOM 1562 O O . THR A 1 195 ? 6.934 -16.811 13.214 1.00 71.06 195 THR A O 1
ATOM 1565 N N . GLY A 1 196 ? 8.146 -14.992 13.733 1.00 80.06 196 GLY A N 1
ATOM 1566 C CA . GLY A 1 196 ? 8.238 -14.460 12.379 1.00 80.06 196 GLY A CA 1
ATOM 1567 C C . GLY A 1 196 ? 8.372 -12.940 12.341 1.00 80.06 196 GLY A C 1
ATOM 1568 O O . GLY A 1 196 ? 8.321 -12.263 13.374 1.00 80.06 196 GLY A O 1
ATOM 1569 N N . SER A 1 197 ? 8.515 -12.416 11.126 1.00 87.00 197 SER A N 1
ATOM 1570 C CA . SER A 1 197 ? 8.571 -10.980 10.856 1.00 87.00 197 SER A CA 1
ATOM 1571 C C . SER A 1 197 ? 7.407 -10.553 9.968 1.00 87.00 197 SER A C 1
ATOM 1573 O O . SER A 1 197 ? 7.165 -11.149 8.918 1.00 87.00 197 SER A O 1
ATOM 1575 N N . ASN A 1 198 ? 6.722 -9.494 10.386 1.00 90.50 198 ASN A N 1
ATOM 1576 C CA . ASN A 1 198 ? 5.620 -8.858 9.677 1.00 90.50 198 ASN A CA 1
ATOM 1577 C C . ASN A 1 198 ? 5.971 -7.402 9.402 1.00 90.50 198 ASN A C 1
ATOM 1579 O O . ASN A 1 198 ? 6.575 -6.743 10.242 1.00 90.50 198 ASN A O 1
ATOM 1583 N N . TRP A 1 199 ? 5.631 -6.903 8.224 1.00 91.69 199 TRP A N 1
ATOM 1584 C CA . TRP A 1 199 ? 5.944 -5.537 7.816 1.00 91.69 199 TRP A CA 1
ATOM 1585 C C . TRP A 1 199 ? 4.645 -4.807 7.521 1.00 91.69 199 TRP A C 1
ATOM 1587 O O . TRP A 1 199 ? 3.836 -5.291 6.732 1.00 91.69 199 TRP A O 1
ATOM 1597 N N . LEU A 1 200 ? 4.445 -3.664 8.173 1.00 92.56 200 LEU A N 1
ATOM 1598 C CA . LEU A 1 200 ? 3.259 -2.829 8.008 1.00 92.56 200 LEU A CA 1
ATOM 1599 C C . LEU A 1 200 ? 3.621 -1.604 7.182 1.00 92.56 200 LEU A C 1
ATOM 1601 O O . LEU A 1 200 ? 4.446 -0.797 7.606 1.00 92.56 200 LEU A O 1
ATOM 1605 N N . TYR A 1 201 ? 2.975 -1.455 6.036 1.00 94.38 201 TYR A N 1
ATOM 1606 C CA . TYR A 1 201 ? 2.985 -0.233 5.251 1.00 94.38 201 TYR A CA 1
ATOM 1607 C C . TYR A 1 201 ? 1.733 0.589 5.535 1.00 94.38 201 TYR A C 1
ATOM 1609 O O . TYR A 1 201 ? 0.630 0.036 5.600 1.00 94.38 201 TYR A O 1
ATOM 1617 N N . TRP A 1 202 ? 1.884 1.910 5.603 1.00 94.25 202 TRP A N 1
ATOM 1618 C CA . TRP A 1 202 ? 0.754 2.815 5.450 1.00 94.25 202 TRP A CA 1
ATOM 1619 C C . TRP A 1 202 ? 1.148 4.146 4.815 1.00 94.25 202 TRP A C 1
ATOM 1621 O O . TRP A 1 202 ? 2.281 4.620 4.943 1.00 94.25 202 TRP A O 1
ATOM 1631 N N . PHE A 1 203 ? 0.171 4.755 4.146 1.00 92.81 203 PHE A N 1
ATOM 1632 C CA . PHE A 1 203 ? 0.269 6.097 3.599 1.00 92.81 203 PHE A CA 1
ATOM 1633 C C . PHE A 1 203 ? -1.094 6.784 3.593 1.00 92.81 203 PHE A C 1
ATOM 1635 O O . PHE A 1 203 ? -2.053 6.257 3.028 1.00 92.81 203 PHE A O 1
ATOM 1642 N N . CYS A 1 204 ? -1.173 7.952 4.229 1.00 90.69 204 CYS A N 1
ATOM 1643 C CA . CYS A 1 204 ? -2.394 8.749 4.346 1.00 90.69 204 CYS A CA 1
ATOM 1644 C C . CYS A 1 204 ? -2.065 10.254 4.311 1.00 90.69 204 CYS A C 1
ATOM 1646 O O . CYS A 1 204 ? -2.112 10.916 5.347 1.00 90.69 204 CYS A O 1
ATOM 1648 N N . PRO A 1 205 ? -1.644 10.810 3.165 1.00 85.06 205 PRO A N 1
ATOM 1649 C CA . PRO A 1 205 ? -1.276 12.220 3.088 1.00 85.06 205 PRO A CA 1
ATOM 1650 C C . PRO A 1 205 ? -2.486 13.125 3.372 1.00 85.06 205 PRO A C 1
ATOM 1652 O O . PRO A 1 205 ? -3.616 12.803 3.007 1.00 85.06 205 PRO A O 1
ATOM 1655 N N . GLU A 1 206 ? -2.242 14.280 3.993 1.00 78.31 206 GLU A N 1
ATOM 1656 C CA . GLU A 1 206 ? -3.273 15.303 4.257 1.00 78.31 206 GLU A CA 1
ATOM 1657 C C . GLU A 1 206 ? -3.534 16.216 3.038 1.00 78.31 206 GLU A C 1
ATOM 1659 O O . GLU A 1 206 ? -4.374 17.111 3.104 1.00 78.31 206 GLU A O 1
ATOM 1664 N N . LYS A 1 207 ? -2.828 16.013 1.916 1.00 65.25 207 LYS A N 1
ATOM 1665 C CA . LYS A 1 207 ? -2.944 16.862 0.721 1.00 65.25 207 LYS A CA 1
ATOM 1666 C C . LYS A 1 207 ? -4.262 16.612 -0.032 1.00 65.25 207 LYS A C 1
ATOM 1668 O O . LYS A 1 207 ? -4.529 15.489 -0.450 1.00 65.25 207 LYS A O 1
ATOM 1673 N N . GLY A 1 208 ? -5.009 17.690 -0.288 1.00 61.59 208 GLY A N 1
ATOM 1674 C CA . GLY A 1 208 ? -6.179 17.719 -1.176 1.00 61.59 208 GLY A CA 1
ATOM 1675 C C . GLY A 1 208 ? -7.529 17.477 -0.490 1.00 61.59 208 GLY A C 1
ATOM 1676 O O . GLY A 1 208 ? -7.607 17.152 0.692 1.00 61.59 208 GLY A O 1
ATOM 1677 N N . ASP A 1 209 ? -8.615 17.621 -1.255 1.00 60.97 209 ASP A N 1
ATOM 1678 C CA . ASP A 1 209 ? -9.995 17.484 -0.752 1.00 60.97 209 ASP A CA 1
ATOM 1679 C C . ASP A 1 209 ? -10.377 16.033 -0.397 1.00 60.97 209 ASP A C 1
ATOM 1681 O O . ASP A 1 209 ? -11.390 15.791 0.270 1.00 60.97 209 ASP A O 1
ATOM 1685 N N . ARG A 1 210 ? -9.563 15.056 -0.828 1.00 72.12 210 ARG A N 1
ATOM 1686 C CA . ARG A 1 210 ? -9.772 13.621 -0.608 1.00 72.12 210 ARG A CA 1
ATOM 1687 C C . ARG A 1 210 ? -8.588 12.962 0.072 1.00 72.12 210 ARG A C 1
ATOM 1689 O O . ARG A 1 210 ? -7.591 12.618 -0.554 1.00 72.12 210 ARG A O 1
ATOM 1696 N N . THR A 1 211 ? -8.761 12.675 1.352 1.00 86.50 211 THR A N 1
ATOM 1697 C CA . THR A 1 211 ? -7.818 11.849 2.100 1.00 86.50 211 THR A CA 1
ATOM 1698 C C . THR A 1 211 ? -8.043 10.374 1.762 1.00 86.50 211 THR A C 1
ATOM 1700 O O . THR A 1 211 ? -9.126 9.832 2.002 1.00 86.50 211 THR A O 1
ATOM 1703 N N . ILE A 1 212 ? -7.011 9.729 1.216 1.00 90.56 212 ILE A N 1
ATOM 1704 C CA . ILE A 1 212 ? -6.983 8.294 0.912 1.00 90.56 212 ILE A CA 1
ATOM 1705 C C . ILE A 1 212 ? -5.897 7.654 1.773 1.00 90.56 212 ILE A C 1
ATOM 1707 O O . ILE A 1 212 ? -4.723 8.016 1.666 1.00 90.56 212 ILE A O 1
ATOM 1711 N N . LEU A 1 213 ? -6.293 6.683 2.591 1.00 93.56 213 LEU A N 1
ATOM 1712 C CA . LEU A 1 213 ? -5.394 5.780 3.296 1.00 93.56 213 LEU A CA 1
ATOM 1713 C C . LEU A 1 213 ? -5.198 4.518 2.456 1.00 93.56 213 LEU A C 1
ATOM 1715 O O . LEU A 1 213 ? -6.165 3.843 2.106 1.00 93.56 213 LEU A O 1
ATOM 1719 N N . VAL A 1 214 ? -3.942 4.159 2.217 1.00 95.12 214 VAL A N 1
ATOM 1720 C CA . VAL A 1 214 ? -3.550 2.822 1.762 1.00 95.12 214 VAL A CA 1
ATOM 1721 C C . VAL A 1 214 ? -2.737 2.179 2.875 1.00 95.12 214 VAL A C 1
ATOM 1723 O O . VAL A 1 214 ? -1.739 2.750 3.312 1.00 95.12 214 VAL A O 1
ATOM 1726 N N . CYS A 1 215 ? -3.141 0.996 3.332 1.00 95.50 215 CYS A N 1
ATOM 1727 C CA . CYS A 1 215 ? -2.393 0.206 4.304 1.00 95.50 215 CYS A CA 1
ATOM 1728 C C . CYS A 1 215 ? -2.230 -1.237 3.824 1.00 95.50 215 CYS A C 1
ATOM 1730 O O . CYS A 1 215 ? -3.107 -1.796 3.164 1.00 95.50 215 CYS A O 1
ATOM 1732 N N . ALA A 1 216 ? -1.085 -1.836 4.137 1.00 96.06 216 ALA A N 1
ATOM 1733 C CA . ALA A 1 216 ? -0.793 -3.211 3.766 1.00 96.06 216 ALA A CA 1
ATOM 1734 C C . ALA A 1 216 ? 0.074 -3.908 4.816 1.00 96.06 216 ALA A C 1
ATOM 1736 O O . ALA A 1 216 ? 0.932 -3.282 5.436 1.00 96.06 216 ALA A O 1
ATOM 1737 N N . ILE A 1 217 ? -0.130 -5.213 4.987 1.00 94.88 217 ILE A N 1
ATOM 1738 C CA . ILE A 1 217 ? 0.719 -6.083 5.805 1.00 94.88 217 ILE A CA 1
ATOM 1739 C C . ILE A 1 217 ? 1.321 -7.174 4.936 1.00 94.88 217 ILE A C 1
ATOM 1741 O O . ILE A 1 217 ? 0.626 -7.815 4.145 1.00 94.88 217 ILE A O 1
ATOM 1745 N N . PHE A 1 218 ? 2.609 -7.411 5.157 1.00 93.81 218 PHE A N 1
ATOM 1746 C CA . PHE A 1 218 ? 3.396 -8.445 4.506 1.00 93.81 218 PHE A CA 1
ATOM 1747 C C . PHE A 1 218 ? 3.989 -9.391 5.542 1.00 93.81 218 PHE A C 1
ATOM 1749 O O . PHE A 1 218 ? 4.463 -8.959 6.594 1.00 93.81 218 PHE A O 1
ATOM 1756 N N . ARG A 1 219 ? 4.014 -10.679 5.207 1.00 92.06 219 ARG A N 1
ATOM 1757 C CA . ARG A 1 219 ? 4.710 -11.717 5.968 1.00 92.06 219 ARG A CA 1
ATOM 1758 C C . ARG A 1 219 ? 6.054 -12.006 5.322 1.00 92.06 219 ARG A C 1
ATOM 1760 O O . ARG A 1 219 ? 6.093 -12.468 4.185 1.00 92.06 219 ARG A O 1
ATOM 1767 N N . MET A 1 220 ? 7.146 -11.768 6.043 1.00 88.44 220 MET A N 1
ATOM 1768 C CA . MET A 1 220 ? 8.500 -11.892 5.487 1.00 88.44 220 MET A CA 1
ATOM 1769 C C . MET A 1 220 ? 8.832 -13.307 5.023 1.00 88.44 220 MET A C 1
ATOM 1771 O O . MET A 1 220 ? 9.488 -13.482 4.004 1.00 88.44 220 MET A O 1
ATOM 1775 N N . ASP A 1 221 ? 8.326 -14.320 5.726 1.00 88.62 221 ASP A N 1
ATOM 1776 C CA . ASP A 1 221 ? 8.483 -15.732 5.366 1.00 88.62 221 ASP A CA 1
ATOM 1777 C C . ASP A 1 221 ? 7.722 -16.124 4.087 1.00 88.62 221 ASP A C 1
ATOM 1779 O O . ASP A 1 221 ? 7.906 -17.225 3.569 1.00 88.62 221 ASP A O 1
ATOM 1783 N N . LYS A 1 222 ? 6.852 -15.241 3.584 1.00 91.88 222 LYS A N 1
ATOM 1784 C CA . LYS A 1 222 ? 6.037 -15.449 2.382 1.00 91.88 222 LYS A CA 1
ATOM 1785 C C . LYS A 1 222 ? 6.501 -14.623 1.188 1.00 91.88 222 LYS A C 1
ATOM 1787 O O . LYS A 1 222 ? 5.945 -14.796 0.105 1.00 91.88 222 LYS A O 1
ATOM 1792 N N . ILE A 1 223 ? 7.501 -13.757 1.352 1.00 87.62 223 ILE A N 1
ATOM 1793 C CA . ILE A 1 223 ? 8.061 -12.988 0.239 1.00 87.62 223 ILE A CA 1
ATOM 1794 C C . ILE A 1 223 ? 8.927 -13.930 -0.610 1.00 87.62 223 ILE A C 1
ATOM 1796 O O . ILE A 1 223 ? 9.890 -14.499 -0.091 1.00 87.62 223 ILE A O 1
ATOM 1800 N N . PRO A 1 224 ? 8.617 -14.116 -1.907 1.00 85.88 224 PRO A N 1
ATOM 1801 C CA . PRO A 1 224 ? 9.436 -14.946 -2.782 1.00 85.88 224 PRO A CA 1
ATOM 1802 C C . PRO A 1 224 ? 10.870 -14.419 -2.866 1.00 85.88 224 PRO A C 1
ATOM 1804 O O . PRO A 1 224 ? 11.087 -13.216 -3.003 1.00 85.88 224 PRO A O 1
ATOM 1807 N N . SER A 1 225 ? 11.857 -15.315 -2.863 1.00 78.38 225 SER A N 1
ATOM 1808 C CA . SER A 1 225 ? 13.278 -14.940 -2.935 1.00 78.38 225 SER A CA 1
ATOM 1809 C C . SER A 1 225 ? 13.655 -14.201 -4.223 1.00 78.38 225 SER A C 1
ATOM 1811 O O . SER A 1 225 ? 14.667 -13.511 -4.263 1.00 78.38 225 SER A O 1
ATOM 1813 N N . ASP A 1 226 ? 12.859 -14.350 -5.284 1.00 76.44 226 ASP A N 1
ATOM 1814 C CA . ASP A 1 226 ? 13.046 -13.681 -6.571 1.00 76.44 226 ASP A CA 1
ATOM 1815 C C . ASP A 1 226 ? 12.155 -12.440 -6.759 1.00 76.44 226 ASP A C 1
ATOM 1817 O O . ASP A 1 226 ? 12.164 -11.834 -7.833 1.00 76.44 226 ASP A O 1
ATOM 1821 N N . TYR A 1 227 ? 11.410 -12.034 -5.724 1.00 82.69 227 TYR A N 1
ATOM 1822 C CA . TYR A 1 227 ? 10.453 -10.933 -5.802 1.00 82.69 227 TYR A CA 1
ATOM 1823 C C . TYR A 1 227 ? 11.105 -9.617 -6.228 1.00 82.69 227 TYR A C 1
ATOM 1825 O O . TYR A 1 227 ? 10.655 -9.020 -7.202 1.00 82.69 227 TYR A O 1
ATOM 1833 N N . SER A 1 228 ? 12.169 -9.170 -5.548 1.00 75.38 228 SER A N 1
ATOM 1834 C CA . SER A 1 228 ? 12.787 -7.872 -5.854 1.00 75.38 228 SER A CA 1
ATOM 1835 C C . SER A 1 228 ? 13.252 -7.795 -7.298 1.00 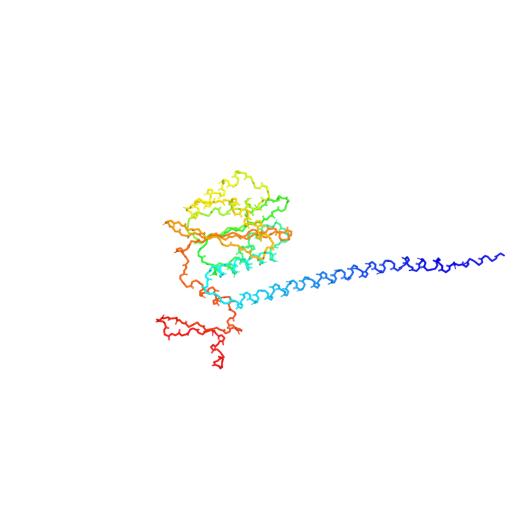75.38 228 SER A C 1
ATOM 1837 O O . SER A 1 228 ? 13.084 -6.772 -7.953 1.00 75.38 228 SER A O 1
ATOM 1839 N N . TYR A 1 229 ? 13.807 -8.903 -7.794 1.00 72.38 229 TYR A N 1
ATOM 1840 C CA . TYR A 1 229 ? 14.264 -9.015 -9.167 1.00 72.38 229 TYR A CA 1
ATOM 1841 C C . TYR A 1 229 ? 13.086 -8.911 -10.138 1.00 72.38 229 TYR A C 1
ATOM 1843 O O . TYR A 1 229 ? 13.116 -8.070 -11.031 1.00 72.38 229 TYR A O 1
ATOM 1851 N N . LYS A 1 230 ? 12.017 -9.692 -9.933 1.00 76.25 230 LYS A N 1
ATOM 1852 C CA . LYS A 1 230 ? 10.804 -9.618 -10.764 1.00 76.25 230 LYS A CA 1
ATOM 1853 C C . LYS A 1 230 ? 10.196 -8.214 -10.753 1.00 76.25 230 LYS A C 1
ATOM 1855 O O . LYS A 1 230 ? 9.993 -7.634 -11.817 1.00 76.25 230 LYS A O 1
ATOM 1860 N N . ALA A 1 231 ? 9.999 -7.639 -9.568 1.00 77.56 231 ALA A N 1
ATOM 1861 C CA . ALA A 1 231 ? 9.414 -6.314 -9.390 1.00 77.56 231 ALA A CA 1
ATOM 1862 C C . ALA A 1 231 ? 10.243 -5.214 -10.069 1.00 77.56 231 ALA A C 1
ATOM 1864 O O . ALA A 1 231 ? 9.666 -4.334 -10.711 1.00 77.56 231 ALA A O 1
ATOM 1865 N N . MET A 1 232 ? 11.574 -5.301 -9.987 1.00 74.12 232 MET A N 1
ATOM 1866 C CA . MET A 1 232 ? 12.502 -4.425 -10.701 1.00 74.12 232 MET A CA 1
ATOM 1867 C C . MET A 1 232 ? 12.402 -4.619 -12.220 1.00 74.12 232 MET A C 1
ATOM 1869 O O . MET A 1 232 ? 12.316 -3.651 -12.965 1.00 74.12 232 MET A O 1
ATOM 1873 N N . THR A 1 233 ? 12.379 -5.859 -12.717 1.00 70.94 233 THR A N 1
ATOM 1874 C CA . THR A 1 233 ? 12.255 -6.090 -14.166 1.00 70.94 233 THR A CA 1
ATOM 1875 C C . THR A 1 233 ? 10.924 -5.599 -14.737 1.00 70.94 233 THR A C 1
ATOM 1877 O O . THR A 1 233 ? 10.889 -5.152 -15.877 1.00 70.94 233 THR A O 1
ATOM 1880 N N . GLU A 1 234 ? 9.847 -5.629 -13.949 1.00 72.50 234 GLU A N 1
ATOM 1881 C CA . GLU A 1 234 ? 8.529 -5.116 -14.336 1.00 72.50 234 GLU A CA 1
ATOM 1882 C C . GLU A 1 234 ? 8.421 -3.585 -14.270 1.00 72.50 234 GLU A C 1
ATOM 1884 O O . GLU A 1 234 ? 7.479 -3.017 -14.820 1.00 72.50 234 GLU A O 1
ATOM 1889 N N . SER A 1 235 ? 9.283 -2.887 -13.519 1.00 65.19 235 SER A N 1
ATOM 1890 C CA . SER A 1 235 ? 9.244 -1.413 -13.435 1.00 65.19 235 SER A CA 1
ATOM 1891 C C . SER A 1 235 ? 10.019 -0.759 -14.571 1.00 65.19 235 SER A C 1
ATOM 1893 O O . SER A 1 235 ? 9.765 0.399 -14.909 1.00 65.19 235 SER A O 1
ATOM 1895 N N . ILE A 1 236 ? 10.934 -1.510 -15.179 1.00 66.25 236 ILE A N 1
ATOM 1896 C CA . ILE A 1 236 ? 11.757 -1.054 -16.284 1.00 66.25 236 ILE A CA 1
ATOM 1897 C C . ILE A 1 236 ? 10.993 -1.234 -17.599 1.00 66.25 236 ILE A C 1
ATOM 1899 O O . ILE A 1 236 ? 10.506 -2.320 -17.911 1.00 66.25 236 ILE A O 1
ATOM 1903 N N . ASN A 1 237 ? 10.932 -0.178 -18.414 1.00 64.06 237 ASN A N 1
ATOM 1904 C CA . ASN A 1 237 ? 10.419 -0.308 -19.772 1.00 64.06 237 ASN A CA 1
ATOM 1905 C C . ASN A 1 237 ? 11.425 -1.102 -20.619 1.00 64.06 237 ASN A C 1
ATOM 1907 O O . ASN A 1 237 ? 12.463 -0.583 -21.036 1.00 64.06 237 ASN A O 1
ATOM 1911 N N . SER A 1 238 ? 11.099 -2.363 -20.899 1.00 62.72 238 SER A N 1
ATOM 1912 C CA . SER A 1 238 ? 11.943 -3.265 -21.685 1.00 62.72 238 SER A CA 1
ATOM 1913 C C . SER A 1 238 ? 12.186 -2.813 -23.129 1.00 62.72 238 SER A C 1
ATOM 1915 O O . SER A 1 238 ? 13.029 -3.404 -23.801 1.00 62.72 238 SER A O 1
ATOM 1917 N N . GLU A 1 239 ? 11.449 -1.811 -23.614 1.00 62.75 239 GLU A N 1
ATOM 1918 C CA . GLU A 1 239 ? 11.562 -1.261 -24.968 1.00 62.75 239 GLU A CA 1
ATOM 1919 C C . GLU A 1 239 ? 12.492 -0.050 -25.064 1.00 62.75 239 GLU A C 1
ATOM 1921 O O . GLU A 1 239 ? 12.950 0.263 -26.159 1.00 62.75 239 GLU A O 1
ATOM 1926 N N . THR A 1 240 ? 12.783 0.624 -23.948 1.00 62.59 240 THR A N 1
ATOM 1927 C CA . THR A 1 240 ? 13.570 1.872 -23.942 1.00 62.59 240 THR A CA 1
ATOM 1928 C C . THR A 1 240 ? 14.745 1.852 -22.976 1.00 62.59 240 THR A C 1
ATOM 1930 O O . THR A 1 240 ? 15.574 2.756 -23.010 1.00 62.59 240 THR A O 1
ATOM 1933 N N . THR A 1 241 ? 14.813 0.869 -22.078 1.00 64.56 241 THR A N 1
ATOM 1934 C CA . THR A 1 241 ? 15.792 0.864 -20.993 1.00 64.56 241 THR A CA 1
ATOM 1935 C C . THR A 1 241 ? 16.609 -0.422 -20.996 1.00 64.56 241 THR A C 1
ATOM 1937 O O . THR A 1 241 ? 16.109 -1.541 -20.820 1.00 64.56 241 THR A O 1
ATOM 1940 N N . GLY A 1 242 ? 17.913 -0.248 -21.196 1.00 63.78 242 GLY A N 1
ATOM 1941 C CA . GLY A 1 242 ? 18.891 -1.319 -21.129 1.00 63.78 242 GLY A CA 1
ATOM 1942 C C . GLY A 1 242 ? 19.308 -1.627 -19.697 1.00 63.78 242 GLY A C 1
ATOM 1943 O O . GLY A 1 242 ? 19.683 -0.720 -18.964 1.00 63.78 242 GLY A O 1
ATOM 1944 N N . PHE A 1 243 ? 19.270 -2.897 -19.294 1.00 68.12 243 PHE A N 1
ATOM 1945 C CA . PHE A 1 243 ? 19.894 -3.339 -18.046 1.00 68.12 243 PHE A CA 1
ATOM 1946 C C . PHE A 1 243 ? 20.439 -4.760 -18.178 1.00 68.12 243 PHE A C 1
ATOM 1948 O O . PHE A 1 243 ? 19.884 -5.593 -18.902 1.00 68.12 243 PHE A O 1
ATOM 1955 N N . ALA A 1 244 ? 21.519 -5.037 -17.454 1.00 65.56 244 ALA A N 1
ATOM 1956 C CA . ALA A 1 244 ? 22.120 -6.356 -17.361 1.00 65.56 244 ALA A CA 1
ATOM 1957 C C . ALA A 1 244 ? 22.209 -6.778 -15.894 1.00 65.56 244 ALA A C 1
ATOM 1959 O O . ALA A 1 244 ? 22.594 -5.986 -15.036 1.00 65.56 244 ALA A O 1
ATOM 1960 N N . VAL A 1 245 ? 21.862 -8.029 -15.599 1.00 65.56 245 VAL A N 1
ATOM 1961 C CA . VAL A 1 245 ? 22.039 -8.606 -14.262 1.00 65.56 245 VAL A CA 1
ATOM 1962 C C . VAL A 1 245 ? 23.132 -9.655 -14.321 1.00 65.56 245 VAL A C 1
ATOM 1964 O O . VAL A 1 245 ? 22.994 -10.690 -14.979 1.00 65.56 245 VAL A O 1
ATOM 1967 N N . ILE A 1 246 ? 24.227 -9.350 -13.626 1.00 66.62 246 ILE A N 1
ATOM 1968 C CA . ILE A 1 246 ? 25.414 -10.190 -13.524 1.00 66.62 246 ILE A CA 1
ATOM 1969 C C . ILE A 1 246 ? 25.321 -10.953 -12.194 1.00 66.62 246 ILE A C 1
ATOM 1971 O O . ILE A 1 246 ? 25.445 -10.340 -11.132 1.00 66.62 246 ILE A O 1
ATOM 1975 N N . PRO A 1 247 ? 25.052 -12.270 -12.208 1.00 59.53 247 PRO A N 1
ATOM 1976 C CA . PRO A 1 247 ? 24.978 -13.052 -10.980 1.00 59.53 247 PRO A CA 1
ATOM 1977 C C . PRO A 1 247 ? 26.356 -13.136 -10.310 1.00 59.53 247 PRO A C 1
ATOM 1979 O O . PRO A 1 247 ? 27.352 -13.446 -10.957 1.00 59.53 247 PRO A O 1
ATOM 1982 N N . VAL A 1 248 ? 26.401 -12.897 -8.996 1.00 54.72 248 VAL A N 1
ATOM 1983 C CA . VAL A 1 248 ? 27.658 -12.824 -8.224 1.00 54.72 248 VAL A CA 1
ATOM 1984 C C . VAL A 1 248 ? 28.256 -14.216 -7.944 1.00 54.72 248 VAL A C 1
ATOM 1986 O O . VAL A 1 248 ? 29.452 -14.331 -7.703 1.00 54.72 248 VAL A O 1
ATOM 1989 N N . SER A 1 249 ? 27.478 -15.304 -8.040 1.00 48.56 249 SER A N 1
ATOM 1990 C CA . SER A 1 249 ? 28.019 -16.675 -8.083 1.00 48.56 249 SER A CA 1
ATOM 1991 C C . SER A 1 249 ? 27.007 -17.701 -8.624 1.00 48.56 249 SER A C 1
ATOM 1993 O O . SER A 1 249 ? 25.801 -17.576 -8.425 1.00 48.56 249 SER A O 1
ATOM 1995 N N . GLY A 1 250 ? 27.495 -18.726 -9.334 1.00 49.19 250 GLY A N 1
ATOM 1996 C CA . GLY A 1 250 ? 26.763 -19.974 -9.619 1.00 49.19 250 GLY A CA 1
ATOM 1997 C C . GLY A 1 250 ? 25.890 -20.042 -10.883 1.00 49.19 250 GLY A C 1
ATOM 1998 O O . GLY A 1 250 ? 25.757 -21.128 -11.443 1.00 49.19 250 GLY A O 1
ATOM 1999 N N . ASN A 1 251 ? 25.351 -18.932 -11.398 1.00 47.44 251 ASN A N 1
ATOM 2000 C CA . ASN A 1 251 ? 24.555 -18.938 -12.638 1.00 47.44 251 ASN A CA 1
ATOM 2001 C C . ASN A 1 251 ? 25.377 -18.428 -13.832 1.00 47.44 251 ASN A C 1
ATOM 2003 O O . ASN A 1 251 ? 25.776 -17.273 -13.883 1.00 47.44 251 ASN A O 1
ATOM 2007 N N . LYS A 1 252 ? 25.642 -19.292 -14.820 1.00 52.88 252 LYS A N 1
ATOM 2008 C CA . LYS A 1 252 ? 26.602 -19.031 -15.916 1.00 52.88 252 LYS A CA 1
ATOM 2009 C C . LYS A 1 252 ? 26.130 -18.041 -16.996 1.00 52.88 252 LYS A C 1
ATOM 2011 O O . LYS A 1 252 ? 26.821 -17.886 -17.998 1.00 52.88 252 LYS A O 1
ATOM 2016 N N . ARG A 1 253 ? 24.959 -17.409 -16.867 1.00 58.03 253 ARG A N 1
ATOM 2017 C CA . ARG A 1 253 ? 24.412 -16.534 -17.919 1.00 58.03 253 ARG A CA 1
ATOM 2018 C C . ARG A 1 253 ? 23.962 -15.194 -17.353 1.00 58.03 253 ARG A C 1
ATOM 2020 O O . ARG A 1 253 ? 23.066 -15.144 -16.518 1.00 58.03 253 ARG A O 1
ATOM 2027 N N . ILE A 1 254 ? 24.590 -14.129 -17.853 1.00 63.81 254 ILE A N 1
ATOM 2028 C CA . ILE A 1 254 ? 24.160 -12.743 -17.660 1.00 63.81 254 ILE A CA 1
ATOM 2029 C C . ILE A 1 254 ? 22.749 -12.612 -18.233 1.00 63.81 254 ILE A C 1
ATOM 2031 O O . ILE A 1 254 ? 22.488 -13.036 -19.365 1.00 63.81 254 ILE A O 1
ATOM 2035 N N . PHE A 1 255 ? 21.834 -12.041 -17.455 1.00 66.88 255 PHE A N 1
ATOM 2036 C CA . PHE A 1 255 ? 20.533 -11.667 -17.985 1.00 66.88 255 PHE A CA 1
ATOM 2037 C C . PHE A 1 255 ? 20.648 -10.299 -18.645 1.00 66.88 255 PHE A C 1
ATOM 2039 O O . PHE A 1 255 ? 20.947 -9.320 -17.972 1.00 66.88 255 PHE A O 1
ATOM 2046 N N . TRP A 1 256 ? 20.358 -10.237 -19.940 1.00 67.25 256 TRP A N 1
ATOM 2047 C CA . TRP A 1 256 ? 20.235 -8.991 -20.693 1.00 67.25 256 TRP A CA 1
ATOM 2048 C C . TRP A 1 256 ? 18.762 -8.629 -20.848 1.00 67.25 256 TRP A C 1
ATOM 2050 O O . TRP A 1 256 ? 17.959 -9.503 -21.214 1.00 67.25 256 TRP A O 1
ATOM 2060 N N . SER A 1 257 ? 18.408 -7.365 -20.611 1.00 66.25 257 SER A N 1
ATOM 2061 C CA . SER A 1 257 ? 17.068 -6.856 -20.904 1.00 66.25 257 SER A CA 1
ATOM 2062 C C . SER A 1 257 ? 16.753 -6.953 -22.406 1.00 66.25 257 SER A C 1
ATOM 2064 O O . SER A 1 257 ? 17.673 -6.957 -23.230 1.00 66.25 257 SER A O 1
ATOM 2066 N N . PRO A 1 258 ? 15.469 -7.038 -22.804 1.00 67.06 258 PRO A N 1
ATOM 2067 C CA . PRO A 1 258 ? 15.084 -7.091 -24.216 1.00 67.06 258 PRO A CA 1
ATOM 2068 C C . PRO A 1 258 ? 15.630 -5.928 -25.058 1.00 67.06 258 PRO A C 1
ATOM 2070 O O . PRO A 1 258 ? 15.951 -6.142 -26.224 1.00 67.06 258 PRO A O 1
ATOM 2073 N N . PHE A 1 259 ? 15.788 -4.740 -24.465 1.00 71.81 259 PHE A N 1
ATOM 2074 C CA . PHE A 1 259 ? 16.416 -3.581 -25.097 1.00 71.81 259 PHE A CA 1
ATOM 2075 C C . PHE A 1 259 ? 17.881 -3.843 -25.472 1.00 71.81 259 PHE A C 1
ATOM 2077 O O . PHE A 1 259 ? 18.222 -3.767 -26.649 1.00 71.81 259 PHE A O 1
ATOM 2084 N N . LEU A 1 260 ? 18.728 -4.250 -24.511 1.00 68.38 260 LEU A N 1
ATOM 2085 C CA . LEU A 1 260 ? 20.147 -4.548 -24.783 1.00 68.38 260 LEU A CA 1
ATOM 2086 C C . LEU A 1 260 ? 20.313 -5.730 -25.741 1.00 68.38 260 LEU A C 1
ATOM 2088 O O . LEU A 1 260 ? 21.198 -5.722 -26.586 1.00 68.38 260 LEU A O 1
ATOM 2092 N N . ARG A 1 261 ? 19.417 -6.727 -25.698 1.00 69.88 261 ARG A N 1
ATOM 2093 C CA . ARG A 1 261 ? 19.439 -7.833 -26.677 1.00 69.88 261 ARG A CA 1
ATOM 2094 C C . ARG A 1 261 ? 19.235 -7.367 -28.119 1.00 69.88 261 ARG A C 1
ATOM 2096 O O . ARG A 1 261 ? 19.681 -8.052 -29.033 1.00 69.88 261 ARG A O 1
ATOM 2103 N N . LYS A 1 262 ? 18.526 -6.253 -28.323 1.00 72.06 262 LYS A N 1
ATOM 2104 C CA . LYS A 1 262 ? 18.280 -5.651 -29.641 1.00 72.06 262 LYS A CA 1
ATOM 2105 C C . LYS A 1 262 ? 19.319 -4.588 -30.013 1.00 72.06 262 LYS A C 1
ATOM 2107 O O . LYS A 1 262 ? 19.299 -4.121 -31.146 1.00 72.06 262 LYS A O 1
ATOM 2112 N N . GLN A 1 263 ? 20.209 -4.222 -29.090 1.00 73.75 263 GLN A N 1
ATOM 2113 C CA . GLN A 1 263 ? 21.273 -3.236 -29.281 1.00 73.75 263 GLN A CA 1
ATOM 2114 C C . GLN A 1 263 ? 22.610 -3.808 -28.777 1.00 73.75 263 GLN A C 1
ATOM 2116 O O . GLN A 1 263 ? 23.128 -3.341 -27.769 1.00 73.75 263 GLN A O 1
ATOM 2121 N N . PRO A 1 264 ? 23.167 -4.836 -29.449 1.00 60.22 264 PRO A N 1
ATOM 2122 C CA . PRO A 1 264 ? 24.358 -5.555 -28.983 1.00 60.22 264 PRO A CA 1
ATOM 2123 C C . PRO A 1 264 ? 25.654 -4.725 -29.007 1.00 60.22 264 PRO A C 1
ATOM 2125 O O . PRO A 1 264 ? 26.689 -5.221 -28.574 1.00 60.22 264 PRO A O 1
ATOM 2128 N N . GLU A 1 265 ? 25.611 -3.505 -29.547 1.00 67.75 265 GLU A N 1
ATOM 2129 C CA . GLU A 1 265 ? 26.748 -2.576 -29.594 1.00 67.75 265 GLU A CA 1
ATOM 2130 C C . GLU A 1 265 ? 26.880 -1.696 -28.333 1.00 67.75 265 GLU A C 1
ATOM 2132 O O . GLU A 1 265 ? 27.887 -1.004 -28.192 1.00 67.75 265 GLU A O 1
ATOM 2137 N N . LEU A 1 266 ? 25.887 -1.721 -27.429 1.00 52.41 266 LEU A N 1
ATOM 2138 C CA . LEU A 1 266 ? 25.912 -1.078 -26.104 1.00 52.41 266 LEU A CA 1
ATOM 2139 C C . LEU A 1 266 ? 26.350 -2.063 -25.014 1.00 52.41 266 LEU A C 1
ATOM 2141 O O . LEU A 1 266 ? 27.109 -1.633 -24.117 1.00 52.41 266 LEU A O 1
#

Secondary structure (DSSP, 8-state):
--------HHHHHHHHHHHHHHHHHHHHHHHHHHHHHHHHHHHHHHHHHHHHHHHH-----HHHHHHHHHHHHHHHHHHHS-SS--TTHHHHHHHHHHHHTTTTSPSEEEEEEEE-SSS-SEEEEEEEE-SSS---GGGGGGGGSTT--HHHHHHHHHHHHHHHSS---HHHHHHHHHHHTTSSS-EEEEEEETTEEEEEEEE----SS--EEEEEEEEGGGS-TTHHHHHHHHHS-TTT---EE--SSS---PEEPHHHHH-TT-

Foldseek 3Di:
DDPPPDDDPVNVVVVVVVVCVVVVVVVVVVVVVVVVVVVVVVVVVVVVVVLVVLLVPQDLDLQSLLQNLLLVLVVVLVVQADPAPDPCRLVSSVVSCVVRPVVQDFFKWKWKWKQHPPNRFTATSYIDGRDPDDDPCRLVRLLQGPPRDPVSQVSVQVRCCVQAVHGDDSVVVSVVQVVCQQPSTWDKDWDQDPVFIKIKIWDFHPDDPMTMIMIMMDTPVRGDPCSSVVSSLVSHDLQPDWDWDDDPDDDPDIDTRNNCVVVVVD

Sequence (266 aa):
MNQNRRFSALSVFASWVFLAIPFFLVLFDWSSSREREVAKLVEIDDQNAKTLLERMQVSNNWEYQVVLRLNSFHRRLHSELPATDSASVSETIENIYRHSLAKSLPPHHLTVAIKQQPKAALATAFERSTLDGPNFLSDFAPLMSDSCSRQDREKAAVSLRTMCGFPVNVESIIERQQSIKNKDEGIVVPFTSRTGSNWLYWFCPEKGDRTILVCAIFRMDKIPSDYSYKAMTESINSETTGFAVIPVSGNKRIFWSPFLRKQPEL